Protein AF-A0A8S3H6H4-F1 (afdb_monomer)

InterPro domains:
  IPR024571 ERAP1-like C-terminal domain [PF11838] (173-307)
  IPR050344 Peptidase M1 family aminopeptidases [PTHR11533] (1-297)

Nearest PDB structures (foldseek):
  8sw1-assembly1_A  TM=8.902E-01  e=1.596E-17  Homo sapiens
  5lg6-assembly1_A  TM=7.897E-01  e=1.168E-09  Sus scrofa
  6u7f-assembly2_B  TM=7.427E-01  e=3.664E-10  Homo sapiens
  6atk-assembly3_C  TM=6.972E-01  e=3.468E-10  Homo sapiens
  8yzi-assembly1_D  TM=7.179E-01  e=9.367E-10  Canis lupus familiaris

Organism: NCBI:txid392030

Foldseek 3Di:
DVQPPHDDDPQRVQVVVCVVLVFVSVLQVCLVPVDPFFKEKEKEWDDDDPVQPQKTKIKIAIDGFDQPDDVPDDDDPDDDDDDDDDDDDQDDDVPVVSVQRNPDDPPADSPFHFWWKWKDKLLDLDTQDIHTDGDRMDMDMGGNVVVDDDDDDDDDDDDDDDDDDDDDQDLMAMQMCALVNTPYAYHYDPSNLVSVLVCLQVVVHDPSSLQRVLLRVLSCCSRVVDPPVVSLVSLQSRVLPGDLDLSNLVVVLVSLVVVLVVCVVPVVVNLVSLVSLCSSCVSVCVVLPQDDDPPDDDDDPSSVVSNVSSCVSNVVSPDDPD

Solvent-accessible surface area (backbone atoms only — not comparable to full-atom values): 19613 Å² total; per-residue (Å²): 121,95,55,67,100,55,84,80,52,75,67,56,51,38,51,55,49,22,68,75,66,75,31,60,46,51,62,41,49,49,34,54,72,75,46,98,55,45,45,31,38,35,40,37,81,77,47,68,44,84,91,48,79,51,36,35,32,36,40,38,34,56,42,81,52,48,83,66,41,53,90,88,53,79,89,69,96,66,92,72,87,77,82,82,78,83,84,85,86,86,86,90,58,69,77,77,57,49,69,52,37,70,76,64,63,88,86,61,70,78,88,34,52,58,42,74,45,32,33,30,37,78,88,41,102,49,83,67,50,73,48,67,45,57,59,55,62,51,76,45,80,45,67,71,63,64,90,61,75,86,82,89,80,89,84,85,90,78,91,77,92,75,84,89,75,92,85,78,86,69,97,60,35,76,46,67,46,56,63,55,74,43,88,58,41,67,44,63,35,71,72,54,46,51,39,45,32,51,33,47,66,70,60,75,54,54,71,51,43,54,33,42,52,54,54,30,41,48,50,32,20,61,16,51,78,43,52,62,65,59,37,56,48,47,44,62,73,30,47,38,76,54,70,89,46,49,73,41,52,54,51,54,50,52,51,50,52,54,51,49,68,71,33,60,85,41,62,73,62,31,52,56,49,43,52,49,56,52,62,45,43,45,57,51,46,74,73,50,54,96,55,80,61,90,86,53,85,76,78,52,70,55,54,54,49,47,40,52,52,51,51,51,52,51,51,64,65,60,66,68,99,122

Sequence (322 aa):
NRYSYRTATAIDFWACVEEITNLPIKKLVHSWCTKKSYPVVQVKMIGYDETTVGIYDLELKQMSFCRGHNQDKKPHDKKISCHCIRTSDLICDTKRNLDLCQSIDNNDNDENWIIPITILNSQSDCLLTKFLITKNQEIIHINTNSSLQTEEQSIDNEPVTKKRRSSSLTSTWFKLNICSGGPYRVLYSSDMLEQLTQAIIKQELNTFDRFNLENDMYALAMGGFTSLVDYLRLLLNAYVNELDDELVWKDIESNIIRIGTLLEYDKQLFDFYRQFVICFHQNLYQRLGLTSNANNELESVARGRLRCFLLVILGNTFKTDD

pLDDT: mean 77.22, std 22.59, range [22.55, 98.19]

Radius of gyration: 23.11 Å; Cα contacts (8 Å, |Δi|>4): 360; chains: 1; bounding box: 64×56×67 Å

Structure (mmCIF, N/CA/C/O backbone):
data_AF-A0A8S3H6H4-F1
#
_entry.id   AF-A0A8S3H6H4-F1
#
loop_
_atom_site.group_PDB
_atom_site.id
_atom_site.type_symbol
_atom_site.label_atom_id
_atom_site.label_alt_id
_atom_site.label_comp_id
_atom_site.label_asym_id
_atom_site.label_entity_id
_atom_site.label_seq_id
_atom_site.pdbx_PDB_ins_code
_atom_site.Cartn_x
_atom_site.Cartn_y
_atom_site.Cartn_z
_atom_site.occupancy
_atom_site.B_iso_or_equiv
_atom_site.auth_seq_id
_atom_site.auth_comp_id
_atom_site.auth_asym_id
_atom_site.auth_atom_id
_atom_site.pdbx_PDB_model_num
ATOM 1 N N . ASN A 1 1 ? 2.091 -18.438 32.554 1.00 67.38 1 ASN A N 1
ATOM 2 C CA . ASN A 1 1 ? 2.299 -19.799 33.107 1.00 67.38 1 ASN A CA 1
ATOM 3 C C . ASN A 1 1 ? 1.050 -20.684 33.221 1.00 67.38 1 ASN A C 1
ATOM 5 O O . ASN A 1 1 ? 1.208 -21.828 33.624 1.00 67.38 1 ASN A O 1
ATOM 9 N N . ARG A 1 2 ? -0.164 -20.250 32.824 1.00 84.19 2 ARG A N 1
ATOM 10 C CA . ARG A 1 2 ? -1.399 -21.054 32.985 1.00 84.19 2 ARG A CA 1
ATOM 11 C C . ARG A 1 2 ? -1.418 -22.376 32.183 1.00 84.19 2 ARG A C 1
ATOM 13 O O . ARG A 1 2 ? -2.001 -23.347 32.645 1.00 84.19 2 ARG A O 1
ATOM 20 N N . TYR A 1 3 ? -0.719 -22.434 31.047 1.00 88.25 3 TYR A N 1
ATOM 21 C CA . TYR A 1 3 ? -0.625 -23.622 30.178 1.00 88.25 3 TYR A CA 1
ATOM 22 C C . TYR A 1 3 ? 0.782 -24.246 30.135 1.00 88.25 3 TYR A C 1
ATOM 24 O O . TYR A 1 3 ? 1.127 -24.929 29.176 1.00 88.25 3 TYR A O 1
ATOM 32 N N . SER A 1 4 ? 1.623 -24.009 31.150 1.00 91.06 4 SER A N 1
ATOM 33 C CA . SER A 1 4 ? 2.972 -24.596 31.178 1.00 91.06 4 SER A CA 1
ATOM 34 C C . SER A 1 4 ? 2.902 -26.126 31.168 1.00 91.06 4 SER A C 1
ATOM 36 O O . SER A 1 4 ? 2.125 -26.707 31.927 1.00 91.06 4 SER A O 1
ATOM 38 N N . TYR A 1 5 ? 3.715 -26.767 30.323 1.00 91.81 5 TYR A N 1
ATOM 39 C CA . TYR A 1 5 ? 3.758 -28.227 30.144 1.00 91.81 5 TYR A CA 1
ATOM 40 C C . TYR A 1 5 ? 2.415 -28.862 29.718 1.00 91.81 5 TYR A C 1
ATOM 42 O O . TYR A 1 5 ? 2.177 -30.044 29.962 1.00 91.81 5 TYR A O 1
ATOM 50 N N . ARG A 1 6 ? 1.526 -28.082 29.087 1.00 93.00 6 ARG A N 1
ATOM 51 C CA . ARG A 1 6 ? 0.235 -28.516 28.525 1.00 93.00 6 ARG A CA 1
ATOM 52 C C . ARG A 1 6 ? 0.063 -27.973 27.104 1.00 93.00 6 ARG A C 1
ATOM 54 O O . ARG A 1 6 ? 0.848 -27.147 26.646 1.00 93.00 6 ARG A O 1
ATOM 61 N N . THR A 1 7 ? -0.976 -28.426 26.409 1.00 90.69 7 THR A N 1
ATOM 62 C CA . THR A 1 7 ? -1.389 -27.868 25.113 1.00 90.69 7 THR A CA 1
ATOM 63 C C . THR A 1 7 ? -2.340 -26.687 25.322 1.00 90.69 7 THR A C 1
ATOM 65 O O . THR A 1 7 ? -3.100 -26.669 26.289 1.00 90.69 7 THR A O 1
ATOM 68 N N . ALA A 1 8 ? -2.302 -25.715 24.411 1.00 90.44 8 ALA A N 1
ATOM 69 C CA . ALA A 1 8 ? -3.227 -24.588 24.352 1.00 90.44 8 ALA A CA 1
ATOM 70 C C . ALA A 1 8 ? -3.732 -24.410 22.915 1.00 90.44 8 ALA A C 1
ATOM 72 O O . ALA A 1 8 ? -3.014 -24.686 21.951 1.00 90.44 8 ALA A O 1
ATOM 73 N N . THR A 1 9 ? -4.967 -23.946 22.780 1.00 88.94 9 THR A N 1
ATOM 74 C CA . THR A 1 9 ? -5.598 -23.587 21.509 1.00 88.94 9 THR A CA 1
ATOM 75 C C . THR A 1 9 ? -5.509 -22.078 21.255 1.00 88.94 9 THR A C 1
ATOM 77 O O . THR A 1 9 ? -5.137 -21.297 22.132 1.00 88.94 9 THR A O 1
ATOM 80 N N . ALA A 1 10 ? -5.888 -21.633 20.052 1.00 85.44 10 ALA A N 1
ATOM 81 C CA . ALA A 1 10 ? -6.003 -20.202 19.759 1.00 85.44 10 ALA A CA 1
ATOM 82 C C . ALA A 1 10 ? -7.028 -19.504 20.676 1.00 85.44 10 ALA A C 1
ATOM 84 O O . ALA A 1 10 ? -6.807 -18.371 21.094 1.00 85.44 10 ALA A O 1
ATOM 85 N N . ILE A 1 11 ? -8.119 -20.191 21.032 1.00 87.31 11 ILE A N 1
ATOM 86 C CA . ILE A 1 11 ? -9.153 -19.669 21.939 1.00 87.31 11 ILE A CA 1
ATOM 87 C C . ILE A 1 11 ? -8.558 -19.423 23.330 1.00 87.31 11 ILE A C 1
ATOM 89 O O . ILE A 1 11 ? -8.784 -18.364 23.915 1.00 87.31 11 ILE A O 1
ATOM 93 N N . ASP A 1 12 ? -7.744 -20.361 23.823 1.00 90.19 12 ASP A N 1
ATOM 94 C CA . ASP A 1 12 ? -7.081 -20.257 25.127 1.00 90.19 12 ASP A CA 1
ATOM 95 C C . ASP A 1 12 ? -6.124 -19.064 25.195 1.00 90.19 12 ASP A C 1
ATOM 97 O O . ASP A 1 12 ? -6.067 -18.363 26.208 1.00 90.19 12 ASP A O 1
ATOM 101 N N . PHE A 1 13 ? -5.393 -18.811 24.105 1.00 89.06 13 PHE A N 1
ATOM 102 C CA . PHE A 1 13 ? -4.498 -17.664 23.998 1.00 89.06 13 PHE A CA 1
ATOM 103 C C . PHE A 1 13 ? -5.269 -16.342 24.104 1.00 89.06 13 PHE A C 1
ATOM 105 O O . PHE A 1 13 ? -4.965 -15.526 24.975 1.00 89.06 13 PHE A O 1
ATOM 112 N N . TRP A 1 14 ? -6.303 -16.148 23.279 1.00 89.00 14 TRP A N 1
ATOM 113 C CA . TRP A 1 14 ? -7.072 -14.898 23.273 1.00 89.00 14 TRP A CA 1
ATOM 114 C C . TRP A 1 14 ? -7.879 -14.689 24.552 1.00 89.00 14 TRP A C 1
ATOM 116 O O . TRP A 1 14 ? -8.040 -13.550 24.982 1.00 89.00 14 TRP A O 1
ATOM 126 N N . ALA A 1 15 ? -8.313 -15.769 25.209 1.00 88.81 15 ALA A N 1
ATOM 127 C CA . ALA A 1 15 ? -8.921 -15.694 26.532 1.00 88.81 15 ALA A CA 1
ATOM 128 C C . ALA A 1 15 ? -7.966 -15.143 27.593 1.00 88.81 15 ALA A C 1
ATOM 130 O O . ALA A 1 15 ? -8.366 -14.285 28.375 1.00 88.81 15 ALA A O 1
ATOM 131 N N . CYS A 1 16 ? -6.705 -15.581 27.591 1.00 90.75 16 CYS A N 1
ATOM 132 C CA . CYS A 1 16 ? -5.700 -15.029 28.495 1.00 90.75 16 CYS A CA 1
ATOM 133 C C . CYS A 1 16 ? -5.385 -13.560 28.199 1.00 90.75 16 CYS A C 1
ATOM 135 O O . CYS A 1 16 ? -5.181 -12.798 29.138 1.00 90.75 16 CYS A O 1
ATOM 137 N N . VAL A 1 17 ? -5.336 -13.161 26.923 1.00 88.44 17 VAL A N 1
ATOM 138 C CA . VAL A 1 17 ? -5.106 -11.753 26.564 1.00 88.44 17 VAL A CA 1
ATOM 139 C C . VAL A 1 17 ? -6.268 -10.892 27.056 1.00 88.44 17 VAL A C 1
ATOM 141 O O . VAL A 1 17 ? -6.030 -9.954 27.801 1.00 88.44 17 VAL A O 1
ATOM 144 N N . GLU A 1 18 ? -7.508 -11.242 26.716 1.00 89.25 18 GLU A N 1
ATOM 145 C CA . GLU A 1 18 ? -8.716 -10.515 27.137 1.00 89.25 18 GLU A CA 1
ATOM 146 C C . GLU A 1 18 ? -8.841 -10.371 28.661 1.00 89.25 18 GLU A C 1
ATOM 148 O O . GLU A 1 18 ? -9.198 -9.301 29.140 1.00 89.25 18 GLU A O 1
ATOM 153 N N . GLU A 1 19 ? -8.493 -11.403 29.434 1.00 89.69 19 GLU A N 1
ATOM 154 C CA . GLU A 1 19 ? -8.506 -11.335 30.904 1.00 89.69 19 GLU A CA 1
ATOM 155 C C . GLU A 1 19 ? -7.472 -10.351 31.465 1.00 89.69 19 GLU A C 1
ATOM 157 O O . GLU A 1 19 ? -7.739 -9.660 32.442 1.00 89.69 19 GLU A O 1
ATOM 162 N N . ILE A 1 20 ? -6.282 -10.281 30.862 1.00 89.62 20 ILE A N 1
ATOM 163 C CA . ILE A 1 20 ? -5.227 -9.362 31.313 1.00 89.62 20 ILE A CA 1
ATOM 164 C C . ILE A 1 20 ? -5.568 -7.924 30.923 1.00 89.62 20 ILE A C 1
ATOM 166 O O . ILE A 1 20 ? -5.264 -6.988 31.661 1.00 89.62 20 ILE A O 1
ATOM 170 N N . THR A 1 21 ? -6.151 -7.743 29.741 1.00 84.69 21 THR A N 1
ATOM 171 C CA . THR A 1 21 ? -6.383 -6.421 29.168 1.00 84.69 21 THR A CA 1
ATOM 172 C C . THR A 1 21 ? -7.736 -5.833 29.550 1.00 84.69 21 THR A C 1
ATOM 174 O O . THR A 1 21 ? -7.888 -4.619 29.467 1.00 84.69 21 THR A O 1
ATOM 177 N N . ASN A 1 22 ? -8.693 -6.661 29.989 1.00 85.31 22 ASN A N 1
ATOM 178 C CA . ASN A 1 22 ? -10.104 -6.312 30.189 1.00 85.31 22 ASN A CA 1
ATOM 179 C C . ASN A 1 22 ? -10.754 -5.690 28.943 1.00 85.31 22 ASN A C 1
ATOM 181 O O . ASN A 1 22 ? -11.607 -4.810 29.036 1.00 85.31 22 ASN A O 1
ATOM 185 N N . LEU A 1 23 ? -10.333 -6.144 27.764 1.00 83.56 23 LEU A N 1
ATOM 186 C CA . LEU A 1 23 ? -10.791 -5.636 26.475 1.00 83.56 23 LEU A CA 1
ATOM 187 C C . LEU A 1 23 ? -11.363 -6.776 25.638 1.00 83.56 23 LEU A C 1
ATOM 189 O O . LEU A 1 23 ? -10.826 -7.877 25.724 1.00 83.56 23 LEU A O 1
ATOM 193 N N . PRO A 1 24 ? -12.381 -6.538 24.792 1.00 84.69 24 PRO A N 1
ATOM 194 C CA . PRO A 1 24 ? -13.068 -7.570 24.000 1.00 84.69 24 PRO A CA 1
ATOM 195 C C . PRO A 1 24 ? -12.222 -8.084 22.8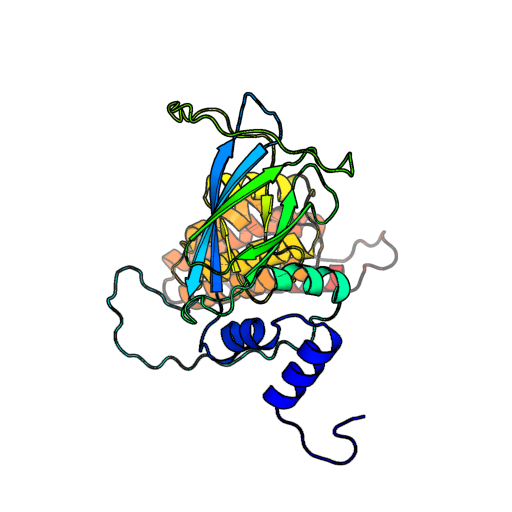14 1.00 84.69 24 PRO A C 1
ATOM 197 O O . PRO A 1 24 ? -12.620 -8.054 21.645 1.00 84.69 24 PRO A O 1
ATOM 200 N N . ILE A 1 25 ? -11.021 -8.582 23.114 1.00 86.81 25 ILE A N 1
ATOM 201 C CA . ILE A 1 25 ? -10.037 -9.083 22.154 1.00 86.81 25 ILE A CA 1
ATOM 202 C C . ILE A 1 25 ? -10.549 -10.339 21.450 1.00 86.81 25 ILE A C 1
ATOM 204 O O . ILE A 1 25 ? -10.281 -10.512 20.260 1.00 86.81 25 ILE A O 1
ATOM 208 N N . LYS A 1 26 ? -11.316 -11.204 22.128 1.00 85.94 26 LYS A N 1
ATOM 209 C CA . LYS A 1 26 ? -11.894 -12.393 21.486 1.00 85.94 26 LYS A CA 1
ATOM 210 C C . LYS A 1 26 ? -12.785 -12.005 20.318 1.00 85.94 26 LYS A C 1
ATOM 212 O O . LYS A 1 26 ? -12.662 -12.621 19.264 1.00 85.94 26 LYS A O 1
ATOM 217 N N . LYS A 1 27 ? -13.637 -10.986 20.480 1.00 85.62 27 LYS A N 1
ATOM 218 C CA . LYS A 1 27 ? -14.532 -10.524 19.410 1.00 85.62 27 LYS A CA 1
ATOM 219 C C . LYS A 1 27 ? -13.734 -9.952 18.241 1.00 85.62 27 LYS A C 1
ATOM 221 O O . LYS A 1 27 ? -13.961 -10.352 17.098 1.00 85.62 27 LYS A O 1
ATOM 226 N N . LEU A 1 28 ? -12.738 -9.107 18.531 1.00 87.50 28 LEU A N 1
ATOM 227 C CA . LEU A 1 28 ? -11.820 -8.590 17.515 1.00 87.50 28 LEU A CA 1
ATOM 228 C C . LEU A 1 28 ? -11.206 -9.739 16.719 1.00 87.50 28 LEU A C 1
ATOM 230 O O . LEU A 1 28 ? -11.382 -9.804 15.506 1.00 87.50 28 LEU A O 1
ATOM 234 N N . VAL A 1 29 ? -10.546 -10.689 17.378 1.00 86.81 29 VAL A N 1
ATOM 235 C CA . VAL A 1 29 ? -9.819 -11.744 16.666 1.00 86.81 29 VAL A CA 1
ATOM 236 C C . VAL A 1 29 ? -10.751 -12.741 15.985 1.00 86.81 29 VAL A C 1
ATOM 238 O O . VAL A 1 29 ? -10.448 -13.208 14.887 1.00 86.81 29 VAL A O 1
ATOM 241 N N . HIS A 1 30 ? -11.915 -13.024 16.567 1.00 86.38 30 HIS A N 1
ATOM 242 C CA . HIS A 1 30 ? -12.934 -13.844 15.922 1.00 86.38 30 HIS A CA 1
ATOM 243 C C . HIS A 1 30 ? -13.343 -13.261 14.563 1.00 86.38 30 HIS A C 1
ATOM 245 O O . HIS A 1 30 ? -13.419 -14.010 13.586 1.00 86.38 30 HIS A O 1
ATOM 251 N N . SER A 1 31 ? -13.491 -11.932 14.469 1.00 88.06 31 SER A N 1
ATOM 252 C CA . SER A 1 31 ? -13.826 -11.246 13.213 1.00 88.06 31 SER A CA 1
ATOM 253 C C . SER A 1 31 ? -12.764 -11.425 12.114 1.00 88.06 31 SER A C 1
ATOM 255 O O . SER A 1 31 ? -13.102 -11.411 10.932 1.00 88.06 31 SER A O 1
ATOM 257 N N . TRP A 1 32 ? -11.498 -11.656 12.486 1.00 88.50 32 TRP A N 1
ATOM 258 C CA . TRP A 1 32 ? -10.375 -11.850 11.559 1.00 88.50 32 TRP A CA 1
ATOM 259 C C . TRP A 1 32 ? -10.105 -13.317 11.224 1.00 88.50 32 TRP A C 1
ATOM 261 O O . TRP A 1 32 ? -9.825 -13.644 10.074 1.00 88.50 32 TRP A O 1
ATOM 271 N N . CYS A 1 33 ? -10.174 -14.213 12.210 1.00 86.31 33 CYS A N 1
ATOM 272 C CA . CYS A 1 33 ? -9.744 -15.603 12.044 1.00 86.31 33 CYS A CA 1
ATOM 273 C C . CYS A 1 33 ? -10.807 -16.522 11.436 1.00 86.31 33 CYS A C 1
ATOM 275 O O . CYS A 1 33 ? -10.463 -17.582 10.915 1.00 86.31 33 CYS A O 1
ATOM 277 N N . THR A 1 34 ? -12.088 -16.163 11.511 1.00 82.44 34 THR A N 1
ATOM 278 C CA . THR A 1 34 ? -13.172 -17.007 10.977 1.00 82.44 34 THR A CA 1
ATOM 279 C C . THR A 1 34 ? -13.476 -16.750 9.504 1.00 82.44 34 THR A C 1
ATOM 281 O O . THR A 1 34 ? -14.075 -17.594 8.833 1.00 82.44 34 THR A O 1
ATOM 284 N N . LYS A 1 35 ? -13.032 -15.610 8.968 1.00 83.38 35 LYS A N 1
ATOM 285 C CA . LYS A 1 35 ? -13.299 -15.197 7.589 1.00 83.38 35 LYS A CA 1
ATOM 286 C C . LYS A 1 35 ? -12.200 -15.698 6.657 1.00 83.38 35 LYS A C 1
ATOM 288 O O . LYS A 1 35 ? -11.016 -15.628 6.957 1.00 83.38 35 LYS A O 1
ATOM 293 N N . LYS A 1 36 ? -12.593 -16.195 5.480 1.00 80.25 36 LYS A N 1
ATOM 294 C CA . LYS A 1 36 ? -11.673 -16.770 4.472 1.00 80.25 36 LYS A CA 1
ATOM 295 C C . LYS A 1 36 ? -10.883 -15.727 3.662 1.00 80.25 36 LYS A C 1
ATOM 297 O O . LYS A 1 36 ? -10.125 -16.103 2.774 1.00 80.25 36 LYS A O 1
ATOM 302 N N . SER A 1 37 ? -11.097 -14.439 3.918 1.00 87.56 37 SER A N 1
ATOM 303 C CA . SER A 1 37 ? -10.503 -13.310 3.188 1.00 87.56 37 SER A CA 1
ATOM 304 C C . SER A 1 37 ? -10.023 -12.238 4.169 1.00 87.56 37 SER A C 1
ATOM 306 O O . SER A 1 37 ? -10.229 -12.370 5.375 1.00 87.56 37 SER A O 1
ATOM 308 N N . TYR A 1 38 ? -9.402 -11.182 3.649 1.00 90.38 38 TYR A N 1
ATOM 309 C CA . TYR A 1 38 ? -9.025 -9.988 4.406 1.00 90.38 38 TYR A CA 1
ATOM 310 C C . TYR A 1 38 ? -9.707 -8.747 3.805 1.00 90.38 38 TYR A C 1
ATOM 312 O O . TYR A 1 38 ? -10.140 -8.803 2.649 1.00 90.38 38 TYR A O 1
ATOM 320 N N . PRO A 1 39 ? -9.840 -7.641 4.554 1.00 94.31 39 PRO A N 1
ATOM 321 C CA . PRO A 1 39 ? -10.609 -6.499 4.096 1.00 94.31 39 PRO A CA 1
ATOM 322 C C . PRO A 1 39 ? -9.810 -5.552 3.190 1.00 94.31 39 PRO A C 1
ATOM 324 O O . PRO A 1 39 ? -8.605 -5.342 3.355 1.00 94.31 39 PRO A O 1
ATOM 327 N N . VAL A 1 40 ? -10.530 -4.934 2.257 1.00 95.56 40 VAL A N 1
ATOM 328 C CA . VAL A 1 40 ? -10.187 -3.649 1.645 1.00 95.56 40 VAL A CA 1
ATOM 329 C C . VAL A 1 40 ? -10.992 -2.573 2.356 1.00 95.56 40 VAL A C 1
ATOM 331 O O . VAL A 1 40 ? -12.207 -2.705 2.504 1.00 95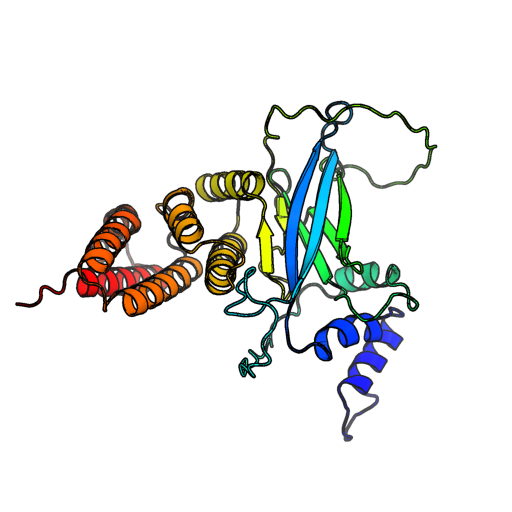.56 40 VAL A O 1
ATOM 334 N N . VAL A 1 41 ? -10.324 -1.499 2.754 1.00 97.31 41 VAL A N 1
ATOM 335 C CA . VAL A 1 41 ? -10.939 -0.284 3.278 1.00 97.31 41 VAL A CA 1
ATOM 336 C C . VAL A 1 41 ? -10.924 0.754 2.167 1.00 97.31 41 VAL A C 1
ATOM 338 O O . VAL A 1 41 ? -9.877 1.293 1.818 1.00 97.31 41 VAL A O 1
ATOM 341 N N . GLN A 1 42 ? -12.083 1.015 1.575 1.00 97.75 42 GLN A N 1
ATOM 342 C CA . GLN A 1 42 ? -12.260 2.155 0.688 1.00 97.75 42 GLN A CA 1
ATOM 343 C C . GLN A 1 42 ? -12.364 3.427 1.523 1.00 97.75 42 GLN A C 1
ATOM 345 O O . GLN A 1 42 ? -13.116 3.451 2.494 1.00 97.75 42 GLN A O 1
ATOM 350 N N . VAL A 1 43 ? -11.646 4.474 1.127 1.00 97.19 43 VAL A N 1
ATOM 351 C CA . VAL A 1 43 ? -11.678 5.781 1.787 1.00 97.19 43 VAL A CA 1
ATOM 352 C C . VAL A 1 43 ? -11.957 6.888 0.778 1.00 97.19 43 VAL A C 1
ATOM 354 O O . VAL A 1 43 ? -11.397 6.905 -0.323 1.00 97.19 43 VAL A O 1
ATOM 357 N N . LYS A 1 44 ? -12.848 7.805 1.154 1.00 95.19 44 LYS A N 1
ATOM 358 C CA . LYS A 1 44 ? -13.182 9.003 0.382 1.00 95.19 44 LYS A CA 1
ATOM 359 C C . LYS A 1 44 ? -13.269 10.203 1.307 1.00 95.19 44 LYS A C 1
ATOM 361 O O . LYS A 1 44 ? -13.898 10.125 2.356 1.00 95.19 44 LYS A O 1
ATOM 366 N N . MET A 1 45 ? -12.715 11.329 0.889 1.00 91.38 45 MET A N 1
ATOM 367 C CA . MET A 1 45 ? -12.949 12.603 1.560 1.00 91.38 45 MET A CA 1
ATOM 368 C C . MET A 1 45 ? -14.280 13.180 1.066 1.00 91.38 45 MET A C 1
ATOM 370 O O . MET A 1 45 ? -14.450 13.408 -0.130 1.00 91.38 45 MET A O 1
ATOM 374 N N . ILE A 1 46 ? -15.245 13.364 1.969 1.00 89.12 46 ILE A N 1
ATOM 375 C CA . ILE A 1 46 ? -16.622 13.773 1.624 1.00 89.12 46 ILE A CA 1
ATOM 376 C C . ILE A 1 46 ? -16.970 15.193 2.080 1.00 89.12 46 ILE A C 1
ATOM 378 O O . ILE A 1 46 ? -18.007 15.732 1.684 1.00 89.12 46 ILE A O 1
ATOM 382 N N . GLY A 1 47 ? -16.134 15.801 2.914 1.00 75.38 47 GLY A N 1
ATOM 383 C CA . GLY A 1 47 ? -16.366 17.130 3.454 1.00 75.38 47 GLY A CA 1
ATOM 384 C C . GLY A 1 47 ? -15.107 17.731 4.059 1.00 75.38 47 GLY A C 1
ATOM 385 O O . GLY A 1 47 ? -14.250 17.023 4.582 1.00 75.38 47 GLY A O 1
ATOM 386 N N . TYR A 1 48 ? -15.033 19.051 3.967 1.00 70.12 48 TYR A N 1
ATOM 387 C CA . TYR A 1 48 ? -14.113 19.905 4.700 1.00 70.12 48 TYR A CA 1
ATOM 388 C C . TYR A 1 48 ? -14.940 21.072 5.227 1.00 70.12 48 TYR A C 1
ATOM 390 O O . TYR A 1 48 ? -15.731 21.651 4.473 1.00 70.12 48 TYR A O 1
ATOM 398 N N . ASP A 1 49 ? -14.799 21.384 6.509 1.00 62.06 49 ASP A N 1
ATOM 399 C CA . ASP A 1 49 ? -15.454 22.551 7.078 1.00 62.06 49 ASP A CA 1
ATOM 400 C C . ASP A 1 49 ? -14.586 23.797 6.845 1.00 62.06 49 ASP A C 1
ATOM 402 O O . ASP A 1 49 ? -13.583 24.017 7.521 1.00 62.06 49 ASP A O 1
ATOM 406 N N . GLU A 1 50 ? -14.976 24.639 5.883 1.00 55.69 50 GLU A N 1
ATOM 407 C CA . GLU A 1 50 ? -14.309 25.925 5.636 1.00 55.69 50 GLU A CA 1
ATOM 408 C C . GLU A 1 50 ? -14.428 26.891 6.824 1.00 55.69 50 GLU A C 1
ATOM 410 O O . GLU A 1 50 ? -13.577 27.767 6.980 1.00 55.69 50 GLU A O 1
ATOM 415 N N . THR A 1 51 ? -15.461 26.744 7.664 1.00 55.78 51 THR A N 1
ATOM 416 C CA . THR A 1 51 ? -15.653 27.590 8.850 1.00 55.78 51 THR A CA 1
ATOM 417 C C . THR A 1 51 ? -14.804 27.154 10.040 1.00 55.78 51 THR A C 1
ATOM 419 O O . THR A 1 51 ? -14.435 27.999 10.855 1.00 55.78 51 THR A O 1
ATOM 422 N N . THR A 1 52 ? -14.401 25.881 10.081 1.00 58.53 52 THR A N 1
ATOM 423 C CA . THR A 1 52 ? -13.544 25.309 11.123 1.00 58.53 52 THR A CA 1
ATOM 424 C C . THR A 1 52 ? -12.326 24.654 10.470 1.00 58.53 52 THR A C 1
ATOM 426 O O . THR A 1 52 ? -12.266 23.438 10.291 1.00 58.53 52 THR A O 1
ATOM 429 N N . VAL A 1 53 ? -11.352 25.486 10.073 1.00 65.75 53 VAL A N 1
ATOM 430 C CA . VAL A 1 53 ? -10.107 25.046 9.416 1.00 65.75 53 VAL A CA 1
ATOM 431 C C . VAL A 1 53 ? -9.516 23.855 10.160 1.00 65.75 53 VAL A C 1
ATOM 433 O O . VAL A 1 53 ? -9.301 23.944 11.362 1.00 65.75 53 VAL A O 1
ATOM 436 N N . GLY A 1 54 ? -9.223 22.764 9.453 1.00 69.12 54 GLY A N 1
ATOM 437 C CA . GLY A 1 54 ? -8.579 21.578 10.026 1.00 69.12 54 GLY A CA 1
ATOM 438 C C . GLY A 1 54 ? -9.517 20.422 10.377 1.00 69.12 54 GLY A C 1
ATOM 439 O O . GLY A 1 54 ? -9.029 19.411 10.872 1.00 69.12 54 GLY A O 1
ATOM 440 N N . ILE A 1 55 ? -10.826 20.518 10.108 1.00 81.00 55 ILE A N 1
ATOM 441 C CA . ILE A 1 55 ? -11.760 19.390 10.266 1.00 81.00 55 ILE A CA 1
ATOM 442 C C . ILE A 1 55 ? -12.106 18.777 8.904 1.00 81.00 55 ILE A C 1
ATOM 444 O O . ILE A 1 55 ? -12.567 19.465 7.990 1.00 81.00 55 ILE A O 1
ATOM 448 N N . TYR A 1 56 ? -11.894 17.466 8.786 1.00 85.38 56 TYR A N 1
ATOM 449 C CA . TYR A 1 56 ? -12.097 16.689 7.565 1.00 85.38 56 TYR A CA 1
ATOM 450 C C . TYR A 1 56 ? -13.014 15.499 7.814 1.00 85.38 56 TYR A C 1
ATOM 452 O O . TYR A 1 56 ? -12.805 14.735 8.757 1.00 85.38 56 TYR A O 1
ATOM 460 N N . ASP A 1 57 ? -13.969 15.294 6.913 1.00 88.75 57 ASP A N 1
ATOM 461 C CA . ASP A 1 57 ? -14.860 14.141 6.942 1.00 88.75 57 ASP A CA 1
ATOM 462 C C . ASP A 1 57 ? -14.362 13.087 5.958 1.00 88.75 57 ASP A C 1
ATOM 464 O O . ASP A 1 57 ? -14.383 13.301 4.737 1.00 88.75 57 ASP A O 1
ATOM 468 N N . LEU A 1 58 ? -13.958 11.928 6.479 1.00 91.94 58 LEU A N 1
ATOM 469 C CA . LEU A 1 58 ? -13.641 10.766 5.655 1.00 91.94 58 LEU A CA 1
ATOM 470 C C . LEU A 1 58 ? -14.757 9.726 5.770 1.00 91.94 58 LEU A C 1
ATOM 472 O O . LEU A 1 58 ? -15.129 9.303 6.860 1.00 91.94 58 LEU A O 1
ATOM 476 N N . GLU A 1 59 ? -15.270 9.281 4.631 1.00 94.44 59 GLU A N 1
ATOM 477 C CA . GLU A 1 59 ? -16.128 8.106 4.525 1.00 94.44 59 GLU A CA 1
ATOM 478 C C . GLU A 1 59 ? -15.257 6.866 4.324 1.00 94.44 59 GLU A C 1
ATOM 480 O O . GLU A 1 59 ? -14.463 6.803 3.381 1.00 94.44 59 GLU A O 1
ATOM 485 N N . LEU A 1 60 ? -15.417 5.878 5.204 1.00 95.44 60 LEU A N 1
ATOM 486 C CA . LEU A 1 60 ? -14.729 4.597 5.144 1.00 95.44 60 LEU A CA 1
ATOM 487 C C . LEU A 1 60 ? -15.743 3.489 4.884 1.00 95.44 60 LEU A C 1
ATOM 489 O O . LEU A 1 60 ? -16.791 3.431 5.524 1.00 95.44 60 LEU A O 1
ATOM 493 N N . LYS A 1 61 ? -15.408 2.575 3.974 1.00 95.38 61 LYS A N 1
ATOM 494 C CA . LYS A 1 61 ? -16.216 1.392 3.672 1.00 95.38 61 LYS A CA 1
ATOM 495 C C . LYS A 1 61 ? -15.349 0.146 3.598 1.00 95.38 61 LYS A C 1
ATOM 497 O O . LYS A 1 61 ? -14.391 0.108 2.831 1.00 95.38 61 LYS A O 1
ATOM 502 N N . GLN A 1 62 ? -15.710 -0.892 4.344 1.00 93.81 62 GLN A N 1
ATOM 503 C CA . GLN A 1 62 ? -15.022 -2.179 4.292 1.00 93.81 62 GLN A CA 1
ATOM 504 C C . GLN A 1 62 ? -15.686 -3.153 3.311 1.00 93.81 62 GLN A C 1
ATOM 506 O O . GLN A 1 62 ? -16.911 -3.237 3.195 1.00 93.81 62 GLN A O 1
ATOM 511 N N . MET A 1 63 ? -14.859 -3.916 2.603 1.00 92.06 63 MET A N 1
ATOM 512 C CA . MET A 1 63 ? -15.282 -4.975 1.686 1.00 92.06 63 MET A CA 1
ATOM 513 C C . MET A 1 63 ? -14.279 -6.129 1.692 1.00 92.06 63 MET A C 1
ATOM 515 O O . MET A 1 63 ? -13.121 -5.956 2.056 1.00 92.06 63 MET A O 1
ATOM 519 N N . SER A 1 64 ? -14.713 -7.320 1.286 1.00 90.31 64 SER A N 1
ATOM 520 C CA . SER A 1 64 ? -13.837 -8.492 1.187 1.00 90.31 64 SER A CA 1
ATOM 521 C C . SER A 1 64 ? -12.887 -8.372 -0.009 1.00 90.31 64 SER A C 1
ATOM 523 O O . SER A 1 64 ? -13.333 -8.126 -1.130 1.00 90.31 64 SER A O 1
ATOM 525 N N . PHE A 1 65 ? -11.587 -8.584 0.205 1.00 89.31 65 PHE A N 1
ATOM 526 C CA . PHE A 1 65 ? -10.625 -8.720 -0.885 1.00 89.31 65 PHE A CA 1
ATOM 527 C C . PHE A 1 65 ? -10.640 -10.143 -1.456 1.00 89.31 65 PHE A C 1
ATOM 529 O O . PHE A 1 65 ? -10.311 -11.112 -0.766 1.00 89.31 65 PHE A O 1
ATOM 536 N N . CYS A 1 66 ? -10.901 -10.253 -2.758 1.00 79.50 66 CYS A N 1
ATOM 537 C CA . CYS A 1 66 ? -10.754 -11.480 -3.537 1.00 79.50 66 CYS A CA 1
ATOM 538 C C . CYS A 1 66 ? -9.952 -11.176 -4.809 1.00 79.50 66 CYS A C 1
ATOM 540 O O . CYS A 1 66 ? -10.265 -10.228 -5.527 1.00 79.50 66 CYS A O 1
ATOM 542 N N . ARG A 1 67 ? -8.936 -11.989 -5.133 1.00 67.25 67 ARG A N 1
ATOM 543 C CA . ARG A 1 67 ? -8.264 -11.884 -6.441 1.00 67.25 67 ARG A CA 1
ATOM 544 C C . ARG A 1 67 ? -9.240 -12.294 -7.549 1.00 67.25 67 ARG A C 1
ATOM 546 O O . ARG A 1 67 ? -9.830 -13.368 -7.460 1.00 67.25 67 ARG A O 1
ATOM 553 N N . GLY A 1 68 ? -9.378 -11.462 -8.584 1.00 56.12 68 GLY A N 1
ATOM 554 C CA . GLY A 1 68 ? -10.302 -11.699 -9.698 1.00 56.12 68 GLY A CA 1
ATOM 555 C C . GLY A 1 68 ? -11.764 -11.324 -9.426 1.00 56.12 68 GLY A C 1
ATOM 556 O O . GLY A 1 68 ? -12.661 -11.919 -10.028 1.00 56.12 68 GLY A O 1
ATOM 557 N N . HIS A 1 69 ? -12.026 -10.366 -8.532 1.00 53.50 69 HIS A N 1
ATOM 558 C CA . HIS A 1 69 ? -13.364 -9.827 -8.312 1.00 53.50 69 HIS A CA 1
ATOM 559 C C . HIS A 1 69 ? -13.812 -9.007 -9.538 1.00 53.50 69 HIS A C 1
ATOM 561 O O . HIS A 1 69 ? -13.544 -7.816 -9.655 1.00 53.50 69 HIS A O 1
ATOM 567 N N . ASN A 1 70 ? -14.526 -9.641 -10.471 1.00 47.94 70 ASN A N 1
ATOM 568 C CA . ASN A 1 70 ? -15.258 -8.920 -11.513 1.00 47.94 70 ASN A CA 1
ATOM 569 C C . ASN A 1 70 ? -16.539 -8.346 -10.903 1.00 47.94 70 ASN A C 1
ATOM 571 O O . ASN A 1 70 ? -17.434 -9.115 -10.554 1.00 47.94 70 ASN A O 1
ATOM 575 N N . GLN A 1 71 ? -16.650 -7.017 -10.822 1.00 47.91 71 GLN A N 1
ATOM 576 C CA . GLN A 1 71 ? -17.877 -6.340 -10.371 1.00 47.91 71 GLN A CA 1
ATOM 577 C C . GLN A 1 71 ? -19.108 -6.734 -11.221 1.00 47.91 71 GLN A C 1
ATOM 579 O O . GLN A 1 71 ? -20.227 -6.729 -10.715 1.00 47.91 71 GLN A O 1
ATOM 584 N N . ASP A 1 72 ? -18.890 -7.196 -12.460 1.00 40.81 72 ASP A N 1
ATOM 585 C CA . ASP A 1 72 ? -19.936 -7.581 -13.420 1.00 40.81 72 ASP A CA 1
ATOM 586 C C . ASP A 1 72 ? -20.344 -9.065 -13.406 1.00 40.81 72 ASP A C 1
ATOM 588 O O . ASP A 1 72 ? -21.179 -9.490 -14.209 1.00 40.81 72 ASP A O 1
ATOM 592 N N . LYS A 1 73 ? -19.785 -9.902 -12.522 1.00 37.97 73 LYS A N 1
ATOM 593 C CA . LYS A 1 73 ? -20.187 -11.316 -12.430 1.00 37.97 73 LYS A CA 1
ATOM 594 C C . LYS A 1 73 ? -20.808 -11.603 -11.072 1.00 37.97 73 LYS A C 1
ATOM 596 O O . LYS A 1 73 ? -20.121 -11.598 -10.055 1.00 37.97 73 LYS A O 1
ATOM 601 N N . LYS A 1 74 ? -22.110 -11.931 -11.076 1.00 29.77 74 LYS A N 1
ATOM 602 C CA . LYS A 1 74 ? -22.768 -12.611 -9.947 1.00 29.77 74 LYS A CA 1
ATOM 603 C C . LYS A 1 74 ? -21.869 -13.762 -9.472 1.00 29.77 74 LYS A C 1
ATOM 605 O O . LYS A 1 74 ? -21.271 -14.427 -10.325 1.00 29.77 74 LYS A O 1
ATOM 610 N N . PRO A 1 75 ? -21.766 -14.000 -8.154 1.00 33.84 75 PRO A N 1
ATOM 611 C CA . PRO A 1 75 ? -20.852 -14.989 -7.611 1.00 33.84 75 PRO A CA 1
ATOM 612 C C . PRO A 1 75 ? -21.212 -16.363 -8.175 1.00 33.84 75 PRO A C 1
ATOM 614 O O . PRO A 1 75 ? -22.218 -16.964 -7.811 1.00 33.84 75 PRO A O 1
ATOM 617 N N . HIS A 1 76 ? -20.400 -16.848 -9.107 1.00 31.88 76 HIS A N 1
ATOM 618 C CA . HIS A 1 76 ? -20.356 -18.262 -9.415 1.00 31.88 76 HIS A CA 1
ATOM 619 C C . HIS A 1 76 ? -19.427 -18.899 -8.395 1.00 31.88 76 HIS A C 1
ATOM 621 O O . HIS A 1 76 ? -18.272 -18.484 -8.279 1.00 31.88 76 HIS A O 1
ATOM 627 N N . ASP A 1 77 ? -19.935 -19.908 -7.689 1.00 34.44 77 ASP A N 1
ATOM 628 C CA . ASP A 1 77 ? -19.179 -20.808 -6.824 1.00 34.44 77 ASP A CA 1
ATOM 629 C C . ASP A 1 77 ? -18.020 -21.452 -7.598 1.00 34.44 77 ASP A C 1
ATOM 631 O O . ASP A 1 77 ? -18.102 -22.568 -8.110 1.00 34.44 77 ASP A O 1
ATOM 635 N N . LYS A 1 78 ? -16.900 -20.742 -7.706 1.00 32.41 78 LYS A N 1
ATOM 636 C CA . LYS A 1 78 ? -15.621 -21.312 -8.101 1.00 32.41 78 LYS A CA 1
ATOM 637 C C . LYS A 1 78 ? -14.690 -21.192 -6.912 1.00 32.41 78 LYS A C 1
ATOM 639 O O . LYS A 1 78 ? -14.210 -20.115 -6.576 1.00 32.41 78 LYS A O 1
ATOM 644 N N . LYS A 1 79 ? -14.453 -22.344 -6.278 1.00 30.03 79 LYS A N 1
ATOM 645 C CA . LYS A 1 79 ? -13.367 -22.577 -5.322 1.00 30.03 79 LYS A CA 1
ATOM 646 C C . LYS A 1 79 ? -12.053 -22.111 -5.952 1.00 30.03 79 LYS A C 1
ATOM 648 O O . LYS A 1 79 ? -11.457 -22.832 -6.745 1.00 30.03 79 LYS A O 1
ATOM 653 N N . ILE A 1 80 ? -11.599 -20.924 -5.576 1.00 27.59 80 ILE A N 1
ATOM 654 C CA . ILE A 1 80 ? -10.222 -20.488 -5.778 1.00 27.59 80 ILE A CA 1
ATOM 655 C C . ILE A 1 80 ? -9.534 -20.708 -4.435 1.00 27.59 80 ILE A C 1
ATOM 657 O O . ILE A 1 80 ? -9.912 -20.107 -3.431 1.00 27.59 80 ILE A O 1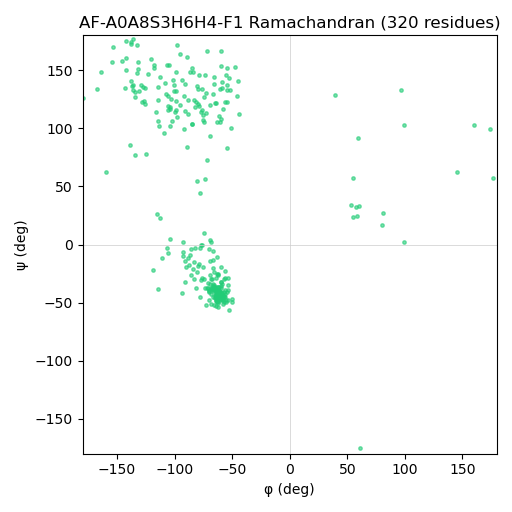
ATOM 661 N N . SER A 1 81 ? -8.575 -21.634 -4.382 1.00 23.17 81 SER A N 1
ATOM 662 C CA . SER A 1 81 ? -7.775 -21.835 -3.176 1.00 23.17 81 SER A CA 1
ATOM 663 C C . SER A 1 81 ? -6.774 -20.688 -3.047 1.00 23.17 81 SER A C 1
ATOM 665 O O . SER A 1 81 ? -5.777 -20.632 -3.769 1.00 23.17 81 SER A O 1
ATOM 667 N N . CYS A 1 82 ? -7.030 -19.774 -2.123 1.00 24.14 82 CYS A N 1
ATOM 668 C CA . CYS A 1 82 ? -6.059 -18.774 -1.710 1.00 24.14 82 CYS A CA 1
ATOM 669 C C . CYS A 1 82 ? -5.065 -19.441 -0.748 1.00 24.14 82 CYS A C 1
ATOM 671 O O . CYS A 1 82 ? -5.464 -19.959 0.293 1.00 24.14 82 CYS A O 1
ATOM 673 N N . HIS A 1 83 ? -3.777 -19.460 -1.098 1.00 23.31 83 HIS A N 1
ATOM 674 C CA . HIS A 1 83 ? -2.717 -19.836 -0.162 1.00 23.31 83 HIS A CA 1
ATOM 675 C C . HIS A 1 83 ? -2.587 -18.745 0.907 1.00 23.31 83 HIS A C 1
ATOM 677 O O . HIS A 1 83 ? -2.332 -17.585 0.584 1.00 23.31 83 HIS A O 1
ATOM 683 N N . CYS A 1 84 ? -2.782 -19.119 2.172 1.00 22.55 84 CYS A N 1
ATOM 684 C CA . CYS A 1 84 ? -2.595 -18.236 3.317 1.00 22.55 84 CYS A CA 1
ATOM 685 C C . CYS A 1 84 ? -1.121 -17.829 3.432 1.00 22.55 84 CYS A C 1
ATOM 687 O O . CYS A 1 84 ? -0.250 -18.686 3.591 1.00 22.55 84 CYS A O 1
ATOM 689 N N . ILE A 1 85 ? -0.844 -16.527 3.399 1.00 25.08 85 ILE A N 1
ATOM 690 C CA . ILE A 1 85 ? 0.447 -15.982 3.822 1.00 25.08 85 ILE A CA 1
ATOM 691 C C . ILE A 1 85 ? 0.405 -15.916 5.351 1.00 25.08 85 ILE A C 1
ATOM 693 O O . ILE A 1 85 ? -0.490 -15.300 5.926 1.00 25.08 85 ILE A O 1
ATOM 697 N N . ARG A 1 86 ? 1.337 -16.606 6.015 1.00 23.09 86 ARG A N 1
ATOM 698 C CA . ARG A 1 86 ? 1.516 -16.515 7.468 1.00 23.09 86 ARG A CA 1
ATOM 699 C C . ARG A 1 86 ? 2.155 -15.166 7.785 1.00 23.09 86 ARG A C 1
ATOM 701 O O . ARG A 1 86 ? 3.307 -14.949 7.431 1.00 23.09 86 ARG A O 1
ATOM 708 N N . THR A 1 87 ? 1.428 -14.289 8.463 1.00 27.45 87 THR A N 1
ATOM 709 C CA . THR A 1 87 ? 1.983 -13.069 9.058 1.00 27.45 87 THR A CA 1
ATOM 710 C C . THR A 1 87 ? 2.458 -13.384 10.474 1.00 27.45 87 THR A C 1
ATOM 712 O O . THR A 1 87 ? 1.726 -13.204 11.445 1.00 27.45 87 THR A O 1
ATOM 715 N N . SER A 1 88 ? 3.673 -13.912 10.599 1.00 27.95 88 SER A N 1
ATOM 716 C CA . SER A 1 88 ? 4.487 -13.648 11.785 1.00 27.95 88 SER A CA 1
ATOM 717 C C . SER A 1 88 ? 5.257 -12.374 11.475 1.00 27.95 88 SER A C 1
ATOM 719 O O . SER A 1 88 ? 6.016 -12.403 10.515 1.00 27.95 88 SER A O 1
ATOM 721 N N . ASP A 1 89 ? 4.938 -11.291 12.191 1.00 27.59 89 ASP A N 1
ATOM 722 C CA . ASP A 1 89 ? 5.739 -10.067 12.423 1.00 27.59 89 ASP A CA 1
ATOM 723 C C . ASP A 1 89 ? 4.832 -8.824 12.512 1.00 27.59 89 ASP A C 1
ATOM 725 O O . ASP A 1 89 ? 4.916 -7.899 11.714 1.00 27.59 89 ASP A O 1
ATOM 729 N N . LEU A 1 90 ? 3.935 -8.795 13.505 1.00 32.28 90 LEU A N 1
ATOM 730 C CA . LEU A 1 90 ? 3.230 -7.578 13.933 1.00 32.28 90 LEU A CA 1
ATOM 731 C C . LEU A 1 90 ? 3.251 -7.501 15.466 1.00 32.28 90 LEU A C 1
ATOM 733 O O . LEU A 1 90 ? 2.270 -7.823 16.134 1.00 32.28 90 LEU A O 1
ATOM 737 N N . ILE A 1 91 ? 4.385 -7.110 16.052 1.00 34.38 91 ILE A N 1
ATOM 738 C CA . ILE A 1 91 ? 4.440 -6.704 17.464 1.00 34.38 91 ILE A CA 1
ATOM 739 C C . ILE A 1 91 ? 5.339 -5.474 17.591 1.00 34.38 91 ILE A C 1
ATOM 741 O O . ILE A 1 91 ? 6.520 -5.578 17.905 1.00 34.38 91 ILE A O 1
ATOM 745 N N . CYS A 1 92 ? 4.754 -4.298 17.377 1.00 29.91 92 CYS A N 1
ATOM 746 C CA . CYS A 1 92 ? 5.303 -3.028 17.854 1.00 29.91 92 CYS A CA 1
ATOM 747 C C . CYS A 1 92 ? 4.216 -1.940 17.924 1.00 29.91 92 CYS A C 1
ATOM 749 O O . CYS A 1 92 ? 4.284 -0.965 17.200 1.00 29.91 92 CYS A O 1
ATOM 751 N N . ASP A 1 93 ? 3.185 -2.138 18.764 1.00 36.16 93 ASP A N 1
ATOM 752 C CA . ASP A 1 93 ? 2.505 -1.057 19.527 1.00 36.16 93 ASP A CA 1
ATOM 753 C C . ASP A 1 93 ? 1.300 -1.592 20.332 1.00 36.16 93 ASP A C 1
ATOM 755 O O . ASP A 1 93 ? 0.142 -1.201 20.164 1.00 36.16 93 ASP A O 1
ATOM 759 N N . THR A 1 94 ? 1.526 -2.567 21.212 1.00 39.41 94 THR A N 1
ATOM 760 C CA . THR A 1 94 ? 0.438 -3.263 21.923 1.00 39.41 94 THR A CA 1
ATOM 761 C C . THR A 1 94 ? -0.349 -2.352 22.869 1.00 39.41 94 THR A C 1
ATOM 763 O O . THR A 1 94 ? -1.569 -2.466 22.935 1.00 39.41 94 THR A O 1
ATOM 766 N N . LYS A 1 95 ? 0.292 -1.392 23.547 1.00 36.66 95 LYS A N 1
ATOM 767 C CA . LYS A 1 95 ? -0.373 -0.601 24.599 1.00 36.66 95 LYS A CA 1
ATOM 768 C C . LYS A 1 95 ? -1.438 0.369 24.059 1.00 36.66 95 LYS A C 1
ATOM 770 O O . LYS A 1 95 ? -2.526 0.422 24.606 1.00 36.66 95 LYS A O 1
ATOM 775 N N . ARG A 1 96 ? -1.180 1.039 22.927 1.00 38.31 96 ARG A N 1
ATOM 776 C CA . ARG A 1 96 ? -2.143 1.941 22.253 1.00 38.31 96 ARG A CA 1
ATOM 777 C C . ARG A 1 96 ? -3.200 1.215 21.413 1.00 38.31 96 ARG A C 1
ATOM 779 O O . ARG A 1 96 ? -4.163 1.828 20.975 1.00 38.31 96 ARG A O 1
ATOM 786 N N . ASN A 1 97 ? -2.988 -0.052 21.039 1.00 44.03 97 ASN A N 1
ATOM 787 C CA . ASN A 1 97 ? -4.002 -0.867 20.338 1.00 44.03 97 ASN A CA 1
ATOM 788 C C . ASN A 1 97 ? -5.092 -1.367 21.293 1.00 44.03 97 ASN A C 1
ATOM 790 O O . ASN A 1 97 ? -6.228 -1.560 20.871 1.00 44.03 97 ASN A O 1
ATOM 794 N N . LEU A 1 98 ? -4.742 -1.548 22.567 1.00 45.78 98 LEU A N 1
ATOM 795 C CA . LEU A 1 98 ? -5.647 -2.030 23.600 1.00 45.78 98 LEU A CA 1
ATOM 796 C C . LEU A 1 98 ? -6.784 -1.031 23.876 1.00 45.78 98 LEU A C 1
ATOM 798 O O . LEU A 1 98 ? -7.941 -1.419 23.758 1.00 45.78 98 LEU A O 1
ATOM 802 N N . ASP A 1 99 ? -6.492 0.245 24.144 1.00 51.56 99 ASP A N 1
ATOM 803 C CA . ASP A 1 99 ? -7.518 1.225 24.560 1.00 51.56 99 ASP A CA 1
ATOM 804 C C . ASP A 1 99 ? -8.675 1.378 23.555 1.00 51.56 99 ASP A C 1
ATOM 806 O O . ASP A 1 99 ? -9.819 1.596 23.944 1.00 51.56 99 ASP A O 1
ATOM 810 N N . LEU A 1 100 ? -8.416 1.165 22.261 1.00 53.41 100 LEU A N 1
ATOM 811 C CA . LEU A 1 100 ? -9.450 1.236 21.228 1.00 53.41 100 LEU A CA 1
ATOM 812 C C . LEU A 1 100 ? -10.469 0.100 21.291 1.00 53.41 100 LEU A C 1
ATOM 814 O O . LEU A 1 100 ? -11.601 0.277 20.862 1.00 53.41 100 LEU A O 1
ATOM 818 N N . CYS A 1 101 ? -10.102 -1.062 21.829 1.00 53.91 101 CYS A N 1
ATOM 819 C CA . CYS A 1 101 ? -11.016 -2.199 21.910 1.00 53.91 101 CYS A CA 1
ATOM 820 C C . CYS A 1 101 ? -12.197 -1.936 22.860 1.00 53.91 101 CYS A C 1
ATOM 822 O O . CYS A 1 101 ? -13.181 -2.665 22.801 1.00 53.91 101 CYS A O 1
ATOM 824 N N . GLN A 1 102 ? -12.142 -0.891 23.696 1.00 56.62 102 GLN A N 1
ATOM 825 C CA . GLN A 1 102 ? -13.250 -0.491 24.571 1.00 56.62 102 GLN A CA 1
ATOM 826 C C . GLN A 1 102 ? -14.510 -0.084 23.794 1.00 56.62 102 GLN A C 1
ATOM 828 O O . GLN A 1 102 ? -15.606 -0.202 24.332 1.00 56.62 102 GLN A O 1
ATOM 833 N N . SER A 1 103 ? -14.378 0.365 22.538 1.00 57.62 103 SER A N 1
ATOM 834 C CA . SER A 1 103 ? -15.518 0.780 21.708 1.00 57.62 103 SER A CA 1
ATOM 835 C C . SER A 1 103 ? -16.248 -0.375 21.014 1.00 57.62 103 SER A C 1
ATOM 837 O O . SER A 1 103 ? -17.248 -0.145 20.336 1.00 57.62 103 SER A O 1
ATOM 839 N N . ILE A 1 104 ? -15.769 -1.615 21.154 1.00 60.06 104 ILE A N 1
ATOM 840 C CA . ILE A 1 104 ? -16.386 -2.784 20.522 1.00 60.06 104 ILE A CA 1
ATOM 841 C C . ILE A 1 104 ? -17.661 -3.158 21.292 1.00 60.06 104 ILE A C 1
ATOM 843 O O . ILE A 1 104 ? -17.596 -3.665 22.412 1.00 60.06 104 ILE A O 1
ATOM 847 N N . ASP A 1 105 ? -18.824 -2.970 20.666 1.00 61.19 105 ASP A N 1
ATOM 848 C CA . ASP A 1 105 ? -20.098 -3.476 21.183 1.00 61.19 105 ASP A CA 1
ATOM 849 C C . ASP A 1 105 ? -20.183 -4.992 20.963 1.00 61.19 105 ASP A C 1
ATOM 851 O O . ASP A 1 105 ? -20.025 -5.481 19.843 1.00 61.19 105 ASP A O 1
ATOM 855 N N . ASN A 1 106 ? -20.466 -5.763 22.014 1.00 59.22 106 ASN A N 1
ATOM 856 C CA . ASN A 1 106 ? -20.641 -7.211 21.914 1.00 59.22 106 ASN A CA 1
ATOM 857 C C . ASN A 1 106 ? -21.888 -7.617 21.109 1.00 59.22 106 ASN A C 1
ATOM 859 O O . ASN A 1 106 ? -21.893 -8.720 20.567 1.00 59.22 106 ASN A O 1
ATOM 863 N N . ASN A 1 107 ? -22.872 -6.729 20.933 1.00 55.47 107 ASN A N 1
ATOM 864 C CA . ASN A 1 107 ? -24.119 -7.003 20.207 1.00 55.47 107 ASN A CA 1
ATOM 865 C C . ASN A 1 107 ? -24.044 -6.779 18.684 1.00 55.47 107 ASN A C 1
ATOM 867 O O . ASN A 1 107 ? -24.984 -7.132 17.976 1.00 55.47 107 ASN A O 1
ATOM 871 N N . ASP A 1 108 ? -22.952 -6.202 18.170 1.00 60.38 108 ASP A N 1
ATOM 872 C CA . ASP A 1 108 ? -22.774 -5.949 16.730 1.00 60.38 108 ASP A CA 1
ATOM 873 C C . ASP A 1 108 ? -22.674 -7.263 15.924 1.00 60.38 108 ASP A C 1
ATOM 875 O O . ASP A 1 108 ? -21.975 -8.187 16.349 1.00 60.38 108 ASP A O 1
ATOM 879 N N . ASN A 1 109 ? -23.328 -7.329 14.756 1.00 60.69 109 ASN A N 1
ATOM 880 C CA . ASN A 1 109 ? -23.335 -8.502 13.868 1.00 60.69 109 ASN A CA 1
ATOM 881 C C . ASN A 1 109 ? -21.913 -8.905 13.419 1.00 60.69 109 ASN A C 1
ATOM 883 O O . ASN A 1 109 ? -21.155 -8.073 12.920 1.00 60.69 109 ASN A O 1
ATOM 887 N N . ASP A 1 110 ? -21.591 -10.204 13.467 1.00 67.25 110 ASP A N 1
ATOM 888 C CA . ASP A 1 110 ? -20.261 -10.761 13.132 1.00 67.25 110 ASP A CA 1
ATOM 889 C C . ASP A 1 110 ? -19.870 -10.677 11.633 1.00 67.25 110 ASP A C 1
ATOM 891 O O . ASP A 1 110 ? -18.795 -11.127 11.213 1.00 67.25 110 ASP A O 1
ATOM 895 N N . GLU A 1 111 ? -20.711 -10.080 10.785 1.00 78.56 111 GLU A N 1
ATOM 896 C CA . GLU A 1 111 ? -20.479 -9.984 9.339 1.00 78.56 111 GLU A CA 1
ATOM 897 C C . GLU A 1 111 ? -19.301 -9.071 8.967 1.00 78.56 111 GLU A C 1
ATOM 899 O O . GLU A 1 111 ? -18.591 -9.348 7.997 1.00 78.56 111 GLU A O 1
ATOM 904 N N . ASN A 1 112 ? -19.001 -8.045 9.767 1.00 88.00 112 ASN A N 1
ATOM 905 C CA . ASN A 1 112 ? -17.948 -7.058 9.486 1.00 88.00 112 ASN A CA 1
ATOM 906 C C . ASN A 1 112 ? -16.643 -7.357 10.239 1.00 88.00 112 ASN A C 1
ATOM 908 O O . ASN A 1 112 ? -16.642 -8.002 11.288 1.00 88.00 112 ASN A O 1
ATOM 912 N N . TRP A 1 113 ? -15.498 -7.006 9.654 1.00 91.75 113 TRP A N 1
ATOM 913 C CA . TRP A 1 113 ? -14.223 -7.035 10.372 1.00 91.75 113 TRP A CA 1
ATOM 914 C C . TRP A 1 113 ? -14.175 -5.870 11.359 1.00 91.75 113 TRP A C 1
ATOM 916 O O . TRP A 1 113 ? -14.667 -4.782 11.060 1.00 91.75 113 TRP A O 1
ATOM 926 N N . ILE A 1 114 ? -13.525 -6.092 12.501 1.00 90.94 114 ILE A N 1
ATOM 927 C CA . ILE A 1 114 ? -13.157 -5.028 13.437 1.00 90.94 114 ILE A CA 1
ATOM 928 C C . ILE A 1 114 ? -11.748 -4.567 13.067 1.00 90.94 114 ILE A C 1
ATOM 930 O O . ILE A 1 114 ? -10.769 -5.246 13.389 1.00 90.94 114 ILE A O 1
ATOM 934 N N . ILE A 1 115 ? -11.640 -3.457 12.335 1.00 90.81 115 ILE A N 1
ATOM 935 C CA . ILE A 1 115 ? -10.384 -3.052 11.687 1.00 90.81 115 ILE A CA 1
ATOM 936 C C . ILE A 1 115 ? -9.743 -1.873 12.428 1.00 90.81 115 ILE A C 1
ATOM 938 O O . ILE A 1 115 ? -10.346 -0.801 12.469 1.00 90.81 115 ILE A O 1
ATOM 942 N N . PRO A 1 116 ? -8.518 -2.027 12.970 1.00 91.38 116 PRO A N 1
ATOM 943 C CA . PRO A 1 116 ? -7.749 -0.914 13.511 1.00 91.38 116 PRO A CA 1
ATOM 944 C C . PRO A 1 116 ? -7.159 -0.067 12.383 1.00 91.38 116 PRO A C 1
ATOM 946 O O . PRO A 1 116 ? -6.208 -0.463 11.706 1.00 91.38 116 PRO A O 1
ATOM 949 N N . ILE A 1 117 ? -7.732 1.117 12.194 1.00 88.94 117 ILE A N 1
ATOM 950 C CA . ILE A 1 117 ? -7.292 2.096 11.206 1.00 88.94 117 ILE A CA 1
ATOM 951 C C . ILE A 1 117 ? -6.285 3.040 11.848 1.00 88.94 117 ILE A C 1
ATOM 953 O O . ILE A 1 117 ? -6.567 3.628 12.887 1.00 88.94 117 ILE A O 1
ATOM 957 N N . THR A 1 118 ? -5.127 3.201 11.214 1.00 91.00 118 THR A N 1
ATOM 958 C CA . THR A 1 118 ? -4.129 4.236 11.521 1.00 91.00 118 THR A CA 1
ATOM 959 C C . THR A 1 118 ? -4.133 5.272 10.406 1.00 91.00 118 THR A C 1
ATOM 961 O O . THR A 1 118 ? -4.226 4.891 9.240 1.00 91.00 118 THR A O 1
ATOM 964 N N . ILE A 1 119 ? -4.032 6.560 10.747 1.00 90.00 119 ILE A N 1
ATOM 965 C CA . ILE A 1 119 ? -4.013 7.666 9.774 1.00 90.00 119 ILE A CA 1
ATOM 966 C C . ILE A 1 119 ? -2.828 8.593 10.035 1.00 90.00 119 ILE A C 1
ATOM 968 O O . ILE A 1 119 ? -2.552 8.931 11.183 1.00 90.00 119 ILE A O 1
ATOM 972 N N . LEU A 1 120 ? -2.160 9.002 8.959 1.00 89.94 120 LEU A N 1
ATOM 973 C CA . LEU A 1 120 ? -1.130 10.039 8.871 1.00 89.94 120 LEU A CA 1
ATOM 974 C C . LEU A 1 120 ? -1.628 11.155 7.940 1.00 89.94 120 LEU A C 1
ATOM 976 O O . LEU A 1 120 ? -2.396 10.870 7.018 1.00 89.94 120 LEU A O 1
ATOM 980 N N . ASN A 1 121 ? -1.182 12.396 8.140 1.00 88.88 121 ASN A N 1
ATOM 981 C CA . ASN A 1 121 ? -1.461 13.495 7.214 1.00 88.88 121 ASN A CA 1
ATOM 982 C C . ASN A 1 121 ? -0.242 14.390 6.962 1.00 88.88 121 ASN A C 1
ATOM 984 O O . ASN A 1 121 ? 0.773 14.275 7.638 1.00 88.88 121 ASN A O 1
ATOM 988 N N . SER A 1 122 ? -0.391 15.348 6.043 1.00 84.44 122 SER A N 1
ATOM 989 C CA . SER A 1 122 ? 0.669 16.288 5.642 1.00 84.44 122 SER A CA 1
ATOM 990 C C . SER A 1 122 ? 1.175 17.236 6.735 1.00 84.44 122 SER A C 1
ATOM 992 O O . SER A 1 122 ? 2.121 17.978 6.501 1.00 84.44 122 SER A O 1
ATOM 994 N N . GLN A 1 123 ? 0.495 17.307 7.881 1.00 75.12 123 GLN A N 1
ATOM 995 C CA . GLN A 1 123 ? 0.827 18.219 8.982 1.00 75.12 123 GLN A CA 1
ATOM 996 C C . GLN A 1 123 ? 1.479 17.495 10.165 1.00 75.12 123 GLN A C 1
ATOM 998 O O . GLN A 1 123 ? 1.909 18.151 11.110 1.00 75.12 123 GLN A O 1
ATOM 1003 N N . SER A 1 124 ? 1.530 16.162 10.129 1.00 67.31 124 SER A N 1
ATOM 1004 C CA . SER A 1 124 ? 2.044 15.337 11.216 1.00 67.31 124 SER A CA 1
ATOM 1005 C C . SER A 1 124 ? 3.119 14.408 10.675 1.00 67.31 124 SER A C 1
ATOM 1007 O O . SER A 1 124 ? 2.841 13.592 9.806 1.00 67.31 124 SER A O 1
ATOM 1009 N N . ASP A 1 125 ? 4.321 14.461 11.246 1.00 61.12 125 ASP A N 1
ATOM 1010 C CA . ASP A 1 125 ? 5.401 13.514 10.919 1.00 61.12 125 ASP A CA 1
ATOM 1011 C C . ASP A 1 125 ? 5.189 12.130 11.575 1.00 61.12 125 ASP A C 1
ATOM 1013 O O . ASP A 1 125 ? 6.007 11.218 11.440 1.00 61.12 125 ASP A O 1
ATOM 1017 N N . CYS A 1 126 ? 4.104 11.957 12.337 1.00 65.50 126 CYS A N 1
ATOM 1018 C CA . CYS A 1 126 ? 3.769 10.743 13.076 1.00 65.50 126 CYS A CA 1
ATOM 1019 C C . CYS A 1 126 ? 2.256 10.454 13.058 1.00 65.50 126 CYS A C 1
ATOM 1021 O O . CYS A 1 126 ? 1.470 11.238 12.531 1.00 65.50 126 CYS A O 1
ATOM 1023 N N . LEU A 1 127 ? 1.854 9.305 13.625 1.00 73.94 127 LEU A N 1
ATOM 1024 C CA . LEU A 1 127 ? 0.458 8.854 13.726 1.00 73.94 127 LEU A CA 1
ATOM 1025 C C . LEU A 1 127 ? -0.472 9.995 14.170 1.00 73.94 127 LEU A C 1
ATOM 1027 O O . LEU A 1 127 ? -0.430 10.405 15.328 1.00 73.94 127 LEU A O 1
ATOM 1031 N N . LEU A 1 128 ? -1.347 10.437 13.264 1.00 68.31 128 LEU A N 1
ATOM 1032 C CA . LEU A 1 128 ? -2.344 11.468 13.539 1.00 68.31 128 LEU A CA 1
ATOM 1033 C C . LEU A 1 128 ? -3.449 10.909 14.435 1.00 68.31 128 LEU A C 1
ATOM 1035 O O . LEU A 1 128 ? -3.782 11.485 15.465 1.00 68.31 128 LEU A O 1
ATOM 1039 N N . THR A 1 129 ? -4.033 9.775 14.045 1.00 75.94 129 THR A N 1
ATOM 1040 C CA . THR A 1 129 ? -5.108 9.147 14.819 1.00 75.94 129 THR A CA 1
ATOM 1041 C C . THR A 1 129 ? -5.203 7.647 14.574 1.00 75.94 129 THR A C 1
ATOM 1043 O O . THR A 1 129 ? -4.756 7.131 13.543 1.00 75.94 129 THR A O 1
ATOM 1046 N N . LYS A 1 130 ? -5.800 6.945 15.542 1.00 81.81 130 LYS A N 1
ATOM 1047 C CA . LYS A 1 130 ? -6.120 5.524 15.457 1.00 81.81 130 LYS A CA 1
ATOM 1048 C C . LYS A 1 130 ? -7.511 5.259 16.010 1.00 81.81 130 LYS A C 1
ATOM 1050 O O . LYS A 1 130 ? -7.847 5.768 17.071 1.00 81.81 130 LYS A O 1
ATOM 1055 N N . PHE A 1 131 ? -8.290 4.438 15.320 1.00 83.25 131 PHE A N 1
ATOM 1056 C CA . PHE A 1 131 ? -9.640 4.052 15.737 1.00 83.25 131 PHE A CA 1
ATOM 1057 C C . PHE A 1 131 ? -10.004 2.680 15.163 1.00 83.25 131 PHE A C 1
ATOM 1059 O O . PHE A 1 131 ? -9.273 2.123 14.341 1.00 83.25 131 PHE A O 1
ATOM 1066 N N . LEU A 1 132 ? -11.118 2.115 15.625 1.00 85.94 132 LEU A N 1
ATOM 1067 C CA . LEU A 1 132 ? -11.693 0.896 15.064 1.00 85.94 132 LEU A CA 1
ATOM 1068 C C . LEU A 1 132 ? -12.860 1.262 14.155 1.00 85.94 132 LEU A C 1
ATOM 1070 O O . LEU A 1 132 ? -13.688 2.077 14.546 1.00 85.94 132 LEU A O 1
ATOM 1074 N N . ILE A 1 133 ? -12.949 0.610 13.000 1.00 87.88 133 ILE A N 1
ATOM 1075 C CA . ILE A 1 133 ? -14.212 0.500 12.261 1.00 87.88 133 ILE A CA 1
ATOM 1076 C C . ILE A 1 133 ? -14.811 -0.878 12.526 1.00 87.88 133 ILE A C 1
ATOM 1078 O O . ILE A 1 133 ? -14.106 -1.889 12.450 1.00 87.88 133 ILE A O 1
ATOM 1082 N N . THR A 1 134 ? -16.096 -0.920 12.860 1.00 87.25 134 THR A N 1
ATOM 1083 C CA . THR A 1 134 ? -16.844 -2.156 13.152 1.00 87.25 134 THR A CA 1
ATOM 1084 C C . THR A 1 134 ? -18.005 -2.360 12.188 1.00 87.25 134 THR A C 1
ATOM 1086 O O . THR A 1 134 ? -18.438 -3.491 11.973 1.00 87.25 134 THR A O 1
ATOM 1089 N N . LYS A 1 135 ? -18.488 -1.292 11.549 1.00 87.88 135 LYS A N 1
ATOM 1090 C CA . LYS A 1 135 ? -19.597 -1.325 10.595 1.00 87.88 135 LYS A CA 1
ATOM 1091 C C . LYS A 1 135 ? -19.087 -1.425 9.166 1.00 87.88 135 LYS A C 1
ATOM 1093 O O . LYS A 1 135 ? -17.920 -1.170 8.865 1.00 87.88 135 LYS A O 1
ATOM 1098 N N . ASN A 1 136 ? -19.989 -1.786 8.253 1.00 89.06 136 ASN A N 1
ATOM 1099 C CA . ASN A 1 136 ? -19.655 -1.859 6.832 1.00 89.06 136 ASN A CA 1
ATOM 1100 C C . ASN A 1 136 ? -19.216 -0.495 6.277 1.00 89.06 136 ASN A C 1
ATOM 1102 O O . ASN A 1 136 ? -18.316 -0.442 5.442 1.00 89.06 136 ASN A O 1
ATOM 1106 N N . GLN A 1 137 ? -19.843 0.583 6.752 1.00 92.00 137 GLN A N 1
ATOM 1107 C CA . GLN A 1 137 ? -19.573 1.955 6.346 1.00 92.00 137 GLN A CA 1
ATOM 1108 C C . GLN A 1 137 ? -19.685 2.890 7.552 1.00 92.00 137 GLN A C 1
ATOM 1110 O O . GLN A 1 137 ? -20.643 2.791 8.322 1.00 92.00 137 GLN A O 1
ATOM 1115 N N . GLU A 1 138 ? -18.719 3.792 7.696 1.00 90.69 138 GLU A N 1
ATOM 1116 C CA . GLU A 1 138 ? -18.639 4.780 8.774 1.00 90.69 138 GLU A CA 1
ATOM 1117 C C . GLU A 1 138 ? -18.099 6.108 8.235 1.00 90.69 138 GLU A C 1
ATOM 1119 O O . GLU A 1 138 ? -17.320 6.132 7.282 1.00 90.69 138 GLU A O 1
ATOM 1124 N N . ILE A 1 139 ? -18.518 7.215 8.846 1.00 89.12 139 ILE A N 1
ATOM 1125 C CA . ILE A 1 139 ? -17.943 8.538 8.598 1.00 89.12 139 ILE A CA 1
ATOM 1126 C C . ILE A 1 139 ? -17.134 8.903 9.832 1.00 89.12 139 ILE A C 1
ATOM 1128 O O . ILE A 1 139 ? -17.640 8.811 10.950 1.00 89.12 139 ILE A O 1
ATOM 1132 N N . ILE A 1 140 ? -15.889 9.310 9.619 1.00 87.31 140 ILE A N 1
ATOM 1133 C CA . ILE A 1 140 ? -15.007 9.790 10.676 1.00 87.31 140 ILE A CA 1
ATOM 1134 C C . ILE A 1 140 ? -14.723 11.271 10.481 1.00 87.31 140 ILE A C 1
ATOM 1136 O O . ILE A 1 140 ? -14.557 11.743 9.355 1.00 87.31 140 ILE A O 1
ATOM 1140 N N . HIS A 1 141 ? -14.616 11.971 11.601 1.00 86.25 141 HIS A N 1
ATOM 1141 C CA . HIS A 1 141 ? -14.252 13.377 11.657 1.00 86.25 141 HIS A CA 1
ATOM 1142 C C . HIS A 1 141 ? -12.810 13.475 12.150 1.00 86.25 141 HIS A C 1
ATOM 1144 O O . HIS A 1 141 ? -12.498 13.069 13.270 1.00 86.25 141 HIS A O 1
ATOM 1150 N N . ILE A 1 142 ? -11.918 13.971 11.300 1.00 83.00 142 ILE A N 1
ATOM 1151 C CA . ILE A 1 142 ? -10.502 14.137 11.613 1.00 83.00 142 ILE A CA 1
ATOM 1152 C C . ILE A 1 142 ? -10.239 15.607 11.882 1.00 83.00 142 ILE A C 1
ATOM 1154 O O . ILE A 1 142 ? -10.392 16.432 10.987 1.00 83.00 142 ILE A O 1
ATOM 1158 N N . ASN A 1 143 ? -9.797 15.913 13.098 1.00 81.19 143 ASN A N 1
ATOM 1159 C CA . ASN A 1 143 ? -9.271 17.223 13.447 1.00 81.19 143 ASN A CA 1
ATOM 1160 C C . ASN A 1 143 ? -7.743 17.196 13.322 1.00 81.19 143 ASN A C 1
ATOM 1162 O O . ASN A 1 143 ? -7.077 16.409 13.988 1.00 81.19 143 ASN A O 1
ATOM 1166 N N . THR A 1 144 ? -7.182 18.035 12.458 1.00 76.44 144 THR A N 1
ATOM 1167 C CA . THR A 1 144 ? -5.736 18.123 12.233 1.00 76.44 144 THR A CA 1
ATOM 1168 C C . THR A 1 144 ? -5.052 19.176 13.106 1.00 76.44 144 THR A C 1
ATOM 1170 O O . THR A 1 144 ? -3.827 19.231 13.145 1.00 76.44 144 THR A O 1
ATOM 1173 N N . ASN A 1 145 ? -5.815 19.976 13.858 1.00 66.81 145 ASN A N 1
ATOM 1174 C CA . ASN A 1 145 ? -5.280 20.977 14.787 1.00 66.81 145 ASN A CA 1
ATOM 1175 C C . ASN A 1 145 ? -5.005 20.412 16.190 1.00 66.81 145 ASN A C 1
ATOM 1177 O O . ASN A 1 145 ? -4.360 21.072 17.002 1.00 66.81 145 ASN A O 1
ATOM 1181 N N . SER A 1 146 ? -5.480 19.200 16.496 1.00 53.62 146 SER A N 1
ATOM 1182 C CA . SER A 1 146 ? -5.407 18.603 17.838 1.00 53.62 146 SER A CA 1
ATOM 1183 C C . SER A 1 146 ? -4.014 18.109 18.249 1.00 53.62 146 SER A C 1
ATOM 1185 O O . SER A 1 146 ? -3.865 17.493 19.300 1.00 53.62 146 SER A O 1
ATOM 1187 N N . SER A 1 147 ? -2.966 18.423 17.482 1.00 42.56 147 SER A N 1
ATOM 1188 C CA . SER A 1 147 ? -1.572 18.315 17.941 1.00 42.56 147 SER A CA 1
ATOM 1189 C C . SER A 1 147 ? -1.241 19.316 19.063 1.00 42.56 147 SER A C 1
ATOM 1191 O O . SER A 1 147 ? -0.157 19.260 19.640 1.00 42.56 147 SER A O 1
ATOM 1193 N N . LEU A 1 148 ? -2.168 20.222 19.402 1.00 37.06 148 LEU A N 1
ATOM 1194 C CA . LEU A 1 148 ? -2.109 21.092 20.570 1.00 37.06 148 LEU A CA 1
ATOM 1195 C C . LEU A 1 148 ? -3.426 20.983 21.360 1.00 37.06 148 LEU A C 1
ATOM 1197 O O . LEU A 1 148 ? -4.482 21.321 20.841 1.00 37.06 148 LEU A O 1
ATOM 1201 N N . GLN A 1 149 ? -3.301 20.608 22.637 1.00 28.44 149 GLN A N 1
ATOM 1202 C CA . GLN A 1 149 ? -4.293 20.653 23.729 1.00 28.44 149 GLN A CA 1
ATOM 1203 C C . GLN A 1 149 ? -5.039 19.349 24.073 1.00 28.44 149 GLN A C 1
ATOM 1205 O O . GLN A 1 149 ? -5.993 18.912 23.438 1.00 28.44 149 GLN A O 1
ATOM 1210 N N . THR A 1 150 ? -4.563 18.773 25.178 1.00 26.92 150 THR A N 1
ATOM 1211 C CA . THR A 1 150 ? -5.327 18.108 26.234 1.00 26.92 150 THR A CA 1
ATOM 1212 C C . THR A 1 150 ? -6.532 18.929 26.714 1.00 26.92 150 THR A C 1
ATOM 1214 O O . THR A 1 150 ? -6.455 20.151 26.774 1.00 26.92 150 THR A O 1
ATOM 1217 N N . GLU A 1 151 ? -7.526 18.183 27.202 1.00 26.98 151 GLU A N 1
ATOM 1218 C CA . GLU A 1 151 ? -8.665 18.552 28.060 1.00 26.98 151 GLU A CA 1
ATOM 1219 C C . GLU A 1 151 ? -10.017 18.864 27.398 1.00 26.98 151 GLU A C 1
ATOM 1221 O O . GLU A 1 151 ? -10.150 19.543 26.386 1.00 26.98 151 GLU A O 1
ATOM 1226 N N . GLU A 1 152 ? -11.020 18.242 28.019 1.00 32.28 152 GLU A N 1
ATOM 1227 C CA . GLU A 1 152 ? -12.442 18.185 27.716 1.00 32.28 152 GLU A CA 1
ATOM 1228 C C . GLU A 1 152 ? -13.084 19.572 27.605 1.00 32.28 152 GLU A C 1
ATOM 1230 O O . GLU A 1 152 ? -12.788 20.447 28.415 1.00 32.28 152 GLU A O 1
ATOM 1235 N N . GLN A 1 153 ? -14.079 19.718 26.721 1.00 24.67 153 GLN A N 1
ATOM 1236 C CA . GLN A 1 153 ? -15.373 20.292 27.106 1.00 24.67 153 GLN A CA 1
ATOM 1237 C C . GLN A 1 153 ? -16.456 20.089 26.035 1.00 24.67 153 GLN A C 1
ATOM 1239 O O . GLN A 1 153 ? -16.260 20.298 24.841 1.00 24.67 153 GLN A O 1
ATOM 1244 N N . SER A 1 154 ? -17.615 19.660 26.529 1.00 30.52 154 SER A N 1
ATOM 1245 C CA . SER A 1 154 ? -18.938 19.625 25.900 1.00 30.52 154 SER A CA 1
ATOM 1246 C C . SER A 1 154 ? -19.386 20.986 25.357 1.00 30.52 154 SER A C 1
ATOM 1248 O O . SER A 1 154 ? -19.049 21.981 25.989 1.00 30.52 154 SER A O 1
ATOM 1250 N N . ILE A 1 155 ? -20.233 21.014 24.312 1.00 27.36 155 ILE A N 1
ATOM 1251 C CA . ILE A 1 155 ? -21.520 21.758 24.245 1.00 27.36 155 ILE A CA 1
ATOM 1252 C C . ILE A 1 155 ? -22.221 21.545 22.877 1.00 27.36 155 ILE A C 1
ATOM 1254 O O . ILE A 1 155 ? -21.632 21.741 21.820 1.00 27.36 155 ILE A O 1
ATOM 1258 N N . ASP A 1 156 ? -23.484 21.115 22.990 1.00 25.09 156 ASP A N 1
ATOM 1259 C CA . ASP A 1 156 ? -24.719 21.271 22.196 1.00 25.09 156 ASP A CA 1
ATOM 1260 C C . ASP A 1 156 ? -24.782 21.255 20.653 1.00 25.09 156 ASP A C 1
ATOM 1262 O O . ASP A 1 156 ? -24.169 22.029 19.924 1.00 25.09 156 ASP A O 1
ATOM 1266 N N . ASN A 1 157 ? -25.701 20.398 20.184 1.00 32.59 157 ASN A N 1
ATOM 1267 C CA . ASN A 1 157 ? -26.178 20.246 18.812 1.00 32.59 157 ASN A CA 1
ATOM 1268 C C . ASN A 1 157 ? -27.224 21.314 18.435 1.00 32.59 157 ASN A C 1
ATOM 1270 O O . ASN A 1 157 ? -28.249 21.419 19.105 1.00 32.59 157 ASN A O 1
ATOM 1274 N N . GLU A 1 158 ? -27.086 21.929 17.257 1.00 25.25 158 GLU A N 1
ATOM 1275 C CA . GLU A 1 158 ? -28.231 22.351 16.433 1.00 25.25 158 GLU A CA 1
ATOM 1276 C C . GLU A 1 158 ? -27.977 22.041 14.943 1.00 25.25 158 GLU A C 1
ATOM 1278 O O . GLU A 1 158 ? -26.851 22.198 14.463 1.00 25.25 158 GLU A O 1
ATOM 1283 N N . PRO A 1 159 ? -28.989 21.588 14.172 1.00 31.05 159 PRO A N 1
ATOM 1284 C CA . PRO A 1 159 ? -28.779 21.122 12.811 1.00 31.05 159 PRO A CA 1
ATOM 1285 C C . PRO A 1 159 ? -28.947 22.274 11.814 1.00 31.05 159 PRO A C 1
ATOM 1287 O O . PRO A 1 159 ? -30.049 22.780 11.609 1.00 31.05 159 PRO A O 1
ATOM 1290 N N . VAL A 1 160 ? -27.875 22.649 11.112 1.00 30.53 160 VAL A N 1
ATOM 1291 C CA . VAL A 1 160 ? -27.966 23.587 9.983 1.00 30.53 160 VAL A CA 1
ATOM 1292 C C . VAL A 1 160 ? -27.623 22.870 8.682 1.00 30.53 160 VAL A C 1
ATOM 1294 O O . VAL A 1 160 ? -26.471 22.643 8.327 1.00 30.53 160 VAL A O 1
ATOM 1297 N N . THR A 1 161 ? -28.671 22.538 7.933 1.00 40.00 161 THR A N 1
ATOM 1298 C CA . THR A 1 161 ? -28.613 22.035 6.559 1.00 40.00 161 THR A CA 1
ATOM 1299 C C . THR A 1 161 ? -27.970 23.065 5.626 1.00 40.00 161 THR A C 1
ATOM 1301 O O . THR A 1 161 ? -28.607 24.075 5.315 1.00 40.00 161 THR A O 1
ATOM 1304 N N . LYS A 1 162 ? -26.754 22.822 5.114 1.00 33.91 162 LYS A N 1
ATOM 1305 C CA . LYS A 1 162 ? -26.169 23.643 4.036 1.00 33.91 162 LYS A CA 1
ATOM 1306 C C . LYS A 1 162 ? -25.494 22.803 2.950 1.00 33.91 162 LYS A C 1
ATOM 1308 O O . LYS A 1 162 ? -24.771 21.848 3.199 1.00 33.91 162 LYS A O 1
ATOM 1313 N N . LYS A 1 163 ? -25.828 23.173 1.710 1.00 32.41 163 LYS A N 1
ATOM 1314 C CA . LYS A 1 163 ? -25.463 22.531 0.442 1.00 32.41 163 LYS A CA 1
ATOM 1315 C C . LYS A 1 163 ? -23.944 22.403 0.282 1.00 32.41 163 LYS A C 1
ATOM 1317 O O . LYS A 1 163 ? -23.255 23.415 0.208 1.00 32.41 163 LYS A O 1
ATOM 1322 N N . ARG A 1 164 ? -23.471 21.166 0.098 1.00 36.41 164 ARG A N 1
ATOM 1323 C CA . ARG A 1 164 ? -22.120 20.832 -0.375 1.00 36.41 164 ARG A CA 1
ATOM 1324 C C . ARG A 1 164 ? -21.924 21.377 -1.794 1.00 36.41 164 ARG A C 1
ATOM 1326 O O . ARG A 1 164 ? -22.489 20.840 -2.745 1.00 36.41 164 ARG A O 1
ATOM 1333 N N . ARG A 1 165 ? -21.163 22.464 -1.942 1.00 34.84 165 ARG A N 1
ATOM 1334 C CA . ARG A 1 165 ? -20.617 22.902 -3.235 1.00 34.84 165 ARG A CA 1
ATOM 1335 C C . ARG A 1 165 ? -19.176 22.416 -3.318 1.00 34.84 165 ARG A C 1
ATOM 1337 O O . ARG A 1 165 ? -18.375 22.714 -2.445 1.00 34.84 165 ARG A O 1
ATOM 1344 N N . SER A 1 166 ? -18.874 21.661 -4.367 1.00 44.28 166 SER A N 1
ATOM 1345 C CA . SER A 1 166 ? -17.521 21.256 -4.729 1.00 44.28 166 SER A CA 1
ATOM 1346 C C . SER A 1 166 ? -16.793 22.430 -5.381 1.00 44.28 166 SER A C 1
ATOM 1348 O O . SER A 1 166 ? -17.211 22.845 -6.461 1.00 44.28 166 SER A O 1
ATOM 1350 N N . SER A 1 167 ? -15.723 22.941 -4.771 1.00 39.09 167 SER A N 1
ATOM 1351 C CA . SER A 1 167 ? -14.558 23.480 -5.499 1.00 39.09 167 SER A CA 1
ATOM 1352 C C . SER A 1 167 ? -13.549 24.126 -4.546 1.00 39.09 167 SER A C 1
ATOM 1354 O O . SER A 1 167 ? -13.726 25.282 -4.173 1.00 39.09 167 SER A O 1
ATOM 1356 N N . SER A 1 168 ? -12.492 23.383 -4.212 1.00 38.09 168 SER A N 1
ATOM 1357 C CA . SER A 1 168 ? -11.096 23.821 -4.019 1.00 38.09 168 SER A CA 1
ATOM 1358 C C . SER A 1 168 ? -10.406 22.746 -3.179 1.00 38.09 168 SER A C 1
ATOM 1360 O O . SER A 1 168 ? -10.675 22.623 -1.987 1.00 38.09 168 SER A O 1
ATOM 1362 N N . LEU A 1 169 ? -9.595 21.905 -3.826 1.00 48.59 169 LEU A N 1
ATOM 1363 C CA . LEU A 1 169 ? -8.908 20.781 -3.190 1.00 48.59 169 LEU A CA 1
ATOM 1364 C C . LEU A 1 169 ? -8.101 21.267 -1.981 1.00 48.59 169 LEU A C 1
ATOM 1366 O O . LEU A 1 169 ? -7.231 22.129 -2.089 1.00 48.59 169 LEU A O 1
ATOM 1370 N N . THR A 1 170 ? -8.403 20.693 -0.826 1.00 54.53 170 THR A N 1
ATOM 1371 C CA . THR A 1 170 ? -7.655 20.868 0.415 1.00 54.53 170 THR A CA 1
ATOM 1372 C C . THR A 1 170 ? -6.179 20.529 0.176 1.00 54.53 170 THR A C 1
ATOM 1374 O O . THR A 1 170 ? -5.877 19.484 -0.395 1.00 54.53 170 THR A O 1
ATOM 1377 N N . SER A 1 171 ? -5.246 21.370 0.634 1.00 67.88 171 SER A N 1
ATOM 1378 C CA . SER A 1 171 ? -3.792 21.175 0.444 1.00 67.88 171 SER A CA 1
ATOM 1379 C C . SER A 1 171 ? -3.197 19.999 1.245 1.00 67.88 171 SER A C 1
ATOM 1381 O O . SER A 1 171 ? -1.979 19.826 1.261 1.00 67.88 171 SER A O 1
ATOM 1383 N N . THR A 1 172 ? -4.018 19.226 1.955 1.00 85.81 172 THR A N 1
ATOM 1384 C CA . THR A 1 172 ? -3.569 18.112 2.797 1.00 85.81 172 THR A CA 1
ATOM 1385 C C . THR A 1 172 ? -3.867 16.767 2.145 1.00 85.81 172 THR A C 1
ATOM 1387 O O . THR A 1 172 ? -4.793 16.658 1.347 1.00 85.81 172 THR A O 1
ATOM 1390 N N . TRP A 1 173 ? -3.089 15.752 2.511 1.00 92.38 173 TRP A N 1
ATOM 1391 C CA . TRP A 1 173 ? -3.290 14.350 2.150 1.00 92.38 173 TRP A CA 1
ATOM 1392 C C . TRP A 1 173 ? -3.524 13.522 3.415 1.00 92.38 173 TRP A C 1
ATOM 1394 O O . TRP A 1 173 ? -3.040 13.884 4.486 1.00 92.38 173 TRP A O 1
ATOM 1404 N N . PHE A 1 174 ? -4.212 12.384 3.285 1.00 93.06 174 PHE A N 1
ATOM 1405 C CA . PHE A 1 174 ? -4.392 11.410 4.366 1.00 93.06 174 PHE A CA 1
ATOM 1406 C C . PHE A 1 174 ? -3.938 10.021 3.919 1.00 93.06 174 PHE A C 1
ATOM 1408 O O . PHE A 1 174 ? -4.482 9.465 2.965 1.00 93.06 174 PHE A O 1
ATOM 1415 N N . LYS A 1 175 ? -2.967 9.445 4.631 1.00 94.88 175 LYS A N 1
ATOM 1416 C CA . LYS A 1 175 ? -2.473 8.077 4.429 1.00 94.88 175 LYS A CA 1
ATOM 1417 C C . LYS A 1 175 ? -3.030 7.178 5.527 1.00 94.88 175 LYS A C 1
ATOM 1419 O O . LYS A 1 175 ? -2.731 7.373 6.701 1.00 94.88 175 LYS A O 1
ATOM 1424 N N . LEU A 1 176 ? -3.830 6.188 5.144 1.00 95.25 176 LEU A N 1
ATOM 1425 C CA . LEU A 1 176 ? -4.319 5.130 6.031 1.00 95.25 176 LEU A CA 1
ATOM 1426 C C . LEU A 1 176 ? -3.343 3.944 6.046 1.00 95.25 176 LEU A C 1
ATOM 1428 O O . LEU A 1 176 ? -2.548 3.773 5.119 1.00 95.25 176 LEU A O 1
ATOM 1432 N N . ASN A 1 177 ? -3.442 3.093 7.070 1.00 93.62 177 ASN A N 1
ATOM 1433 C CA . ASN A 1 177 ? -2.595 1.910 7.265 1.00 93.62 177 ASN A CA 1
ATOM 1434 C C . ASN A 1 177 ? -1.098 2.256 7.258 1.00 93.62 177 ASN A C 1
ATOM 1436 O O . ASN A 1 177 ? -0.329 1.771 6.422 1.00 93.62 177 ASN A O 1
ATOM 1440 N N . ILE A 1 178 ? -0.705 3.160 8.157 1.00 90.50 178 ILE A N 1
ATOM 1441 C CA . ILE A 1 178 ? 0.681 3.628 8.286 1.00 90.50 178 ILE A CA 1
ATOM 1442 C C . ILE A 1 178 ? 1.627 2.431 8.411 1.00 90.50 178 ILE A C 1
ATOM 1444 O O . ILE A 1 178 ? 1.363 1.509 9.189 1.00 90.50 178 ILE A O 1
ATOM 1448 N N . CYS A 1 179 ? 2.716 2.452 7.643 1.00 85.62 179 CYS A N 1
ATOM 1449 C CA . CYS A 1 179 ? 3.754 1.420 7.614 1.00 85.62 179 CYS A CA 1
ATOM 1450 C C . CYS A 1 179 ? 3.231 -0.002 7.343 1.00 85.62 179 CYS A C 1
ATOM 1452 O O . CYS A 1 179 ? 3.881 -0.974 7.723 1.00 85.62 179 CYS A O 1
ATOM 1454 N N . SER A 1 180 ? 2.059 -0.149 6.711 1.00 85.38 180 SER A N 1
ATOM 1455 C CA . SER A 1 180 ? 1.406 -1.453 6.530 1.00 85.38 180 SER A CA 1
ATOM 1456 C C . SER A 1 180 ? 1.140 -2.188 7.857 1.00 85.38 180 SER A C 1
ATOM 1458 O O . SER A 1 180 ? 1.190 -3.419 7.916 1.00 85.38 180 SER A O 1
ATOM 1460 N N . GLY A 1 181 ? 0.870 -1.437 8.929 1.00 83.69 181 GLY A N 1
ATOM 1461 C CA . GLY A 1 181 ? 0.732 -1.952 10.292 1.00 83.69 181 GLY A CA 1
ATOM 1462 C C . GLY A 1 181 ? -0.514 -2.801 10.562 1.00 83.69 181 GLY A C 1
ATOM 1463 O O . GLY A 1 181 ? -0.651 -3.315 11.667 1.00 83.69 181 GLY A O 1
ATOM 1464 N N . GLY A 1 182 ? -1.430 -2.957 9.605 1.00 87.19 182 GLY A N 1
ATOM 1465 C CA . GLY A 1 182 ? -2.579 -3.8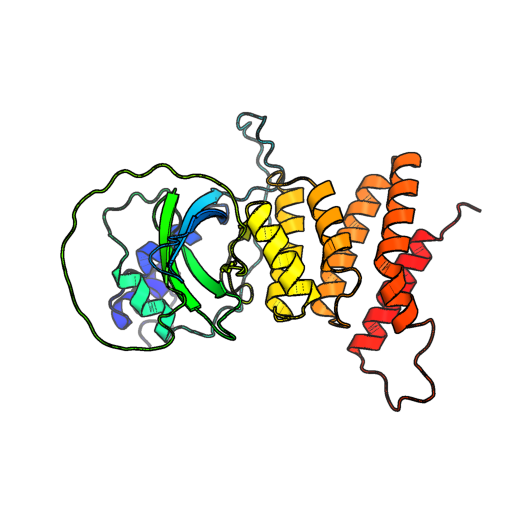55 9.701 1.00 87.19 182 GLY A CA 1
ATOM 1466 C C . GLY A 1 182 ? -2.754 -4.734 8.455 1.00 87.19 182 GLY A C 1
ATOM 1467 O O . GLY A 1 182 ? -2.400 -4.314 7.351 1.00 87.19 182 GLY A O 1
ATOM 1468 N N . PRO A 1 183 ? -3.330 -5.947 8.598 1.00 90.88 183 PRO A N 1
ATOM 1469 C CA . PRO A 1 183 ? -3.495 -6.911 7.508 1.00 90.88 183 PRO A CA 1
ATOM 1470 C C . PRO A 1 183 ? -4.712 -6.585 6.618 1.00 90.88 183 PRO A C 1
ATOM 1472 O O . PRO A 1 183 ? -5.606 -7.410 6.429 1.00 90.88 183 PRO A O 1
ATOM 1475 N N . TYR A 1 184 ? -4.765 -5.365 6.089 1.00 94.19 184 TYR A N 1
ATOM 1476 C CA . TYR A 1 184 ? -5.812 -4.873 5.193 1.00 94.19 184 TYR A CA 1
ATOM 1477 C C . TYR A 1 184 ? -5.223 -3.963 4.117 1.00 94.19 184 TYR A C 1
ATOM 1479 O O . TYR A 1 184 ? -4.121 -3.441 4.270 1.00 94.19 184 TYR A O 1
ATOM 1487 N N . ARG A 1 185 ? -5.971 -3.770 3.029 1.00 96.31 185 ARG A N 1
ATOM 1488 C CA . ARG A 1 185 ? -5.586 -2.864 1.935 1.00 96.31 185 ARG A CA 1
ATOM 1489 C C . ARG A 1 185 ? -6.421 -1.605 1.951 1.00 96.31 185 ARG A C 1
ATOM 1491 O O . ARG A 1 185 ? -7.564 -1.650 2.406 1.00 96.31 185 ARG A O 1
ATOM 1498 N N . VAL A 1 186 ? -5.895 -0.517 1.406 1.00 97.88 186 VAL A N 1
ATOM 1499 C CA . VAL A 1 186 ? -6.623 0.749 1.310 1.00 97.88 186 VAL A CA 1
ATOM 1500 C C . VAL A 1 186 ? -6.892 1.120 -0.145 1.00 97.88 186 VAL A C 1
ATOM 1502 O O . VAL A 1 186 ? -5.976 1.236 -0.951 1.00 97.88 186 VAL A O 1
ATOM 1505 N N . LEU A 1 187 ? -8.165 1.343 -0.473 1.00 97.81 187 LEU A N 1
ATOM 1506 C CA . LEU A 1 187 ? -8.608 1.850 -1.771 1.00 97.81 187 LEU A CA 1
ATOM 1507 C C . LEU A 1 187 ? -8.980 3.333 -1.645 1.00 97.81 187 LEU A C 1
ATOM 1509 O O . LEU A 1 187 ? -10.062 3.674 -1.168 1.00 97.81 187 LEU A O 1
ATOM 1513 N N . TYR A 1 188 ? -8.093 4.216 -2.090 1.00 97.88 188 TYR A N 1
ATOM 1514 C CA . TYR A 1 188 ? -8.320 5.662 -2.074 1.00 97.88 188 TYR A CA 1
ATOM 1515 C C . TYR A 1 188 ? -9.226 6.107 -3.229 1.00 97.88 188 TYR A C 1
ATOM 1517 O O . TYR A 1 188 ? -9.148 5.572 -4.335 1.00 97.88 188 TYR A O 1
ATOM 1525 N N . SER A 1 189 ? -10.061 7.125 -3.001 1.00 96.00 189 SER A N 1
ATOM 1526 C CA . SER A 1 189 ? -10.652 7.904 -4.100 1.00 96.00 189 SER A CA 1
ATOM 1527 C C . SER A 1 189 ? -9.571 8.560 -4.960 1.00 96.00 189 SER A C 1
ATOM 1529 O O . SER A 1 189 ? -8.511 8.905 -4.437 1.00 96.00 189 SER A O 1
ATOM 1531 N N . SER A 1 190 ? -9.875 8.814 -6.236 1.00 93.69 190 SER A N 1
ATOM 1532 C CA . SER A 1 190 ? -8.956 9.445 -7.194 1.00 93.69 190 SER A CA 1
ATOM 1533 C C . SER A 1 190 ? -8.315 10.731 -6.662 1.00 93.69 190 SER A C 1
ATOM 1535 O O . SER A 1 190 ? -7.095 10.841 -6.703 1.00 93.69 190 SER A O 1
ATOM 1537 N N . ASP A 1 191 ? -9.100 11.633 -6.066 1.00 92.94 191 ASP A N 1
ATOM 1538 C CA . ASP A 1 191 ? -8.598 12.909 -5.533 1.00 92.94 191 ASP A CA 1
ATOM 1539 C C . ASP A 1 191 ? -7.590 12.707 -4.387 1.00 92.94 191 ASP A C 1
ATOM 1541 O O . ASP A 1 191 ? -6.534 13.333 -4.343 1.00 92.94 191 ASP A O 1
ATOM 1545 N N . MET A 1 192 ? -7.876 11.778 -3.469 1.00 95.25 192 MET A N 1
ATOM 1546 C CA . MET A 1 192 ? -6.957 11.448 -2.371 1.00 95.25 192 MET A CA 1
ATOM 1547 C C . MET A 1 192 ? -5.684 10.758 -2.878 1.00 95.25 192 MET A C 1
ATOM 1549 O O . MET A 1 192 ? -4.596 11.013 -2.363 1.00 95.25 192 MET A O 1
ATOM 1553 N N . LEU A 1 193 ? -5.799 9.893 -3.892 1.00 96.19 193 LEU A N 1
ATOM 1554 C CA . LEU A 1 193 ? -4.643 9.238 -4.507 1.00 96.19 193 LEU A CA 1
ATOM 1555 C C . LEU A 1 193 ? -3.739 10.252 -5.224 1.00 96.19 193 LEU A C 1
ATOM 1557 O O . LEU A 1 193 ? -2.515 10.122 -5.181 1.00 96.19 193 LEU A O 1
ATOM 1561 N N . GLU A 1 194 ? -4.319 11.278 -5.846 1.00 95.31 194 GLU A N 1
ATOM 1562 C CA . GLU A 1 194 ? -3.566 12.380 -6.446 1.00 95.31 194 GLU A CA 1
ATOM 1563 C C . GLU A 1 194 ? -2.801 13.178 -5.382 1.00 95.31 194 GLU A C 1
ATOM 1565 O O . GLU A 1 194 ? -1.611 13.444 -5.545 1.00 95.31 194 GLU A O 1
ATOM 1570 N N . GLN A 1 195 ? -3.430 13.481 -4.244 1.00 94.81 195 GLN A N 1
ATOM 1571 C CA . GLN A 1 195 ? -2.750 14.144 -3.128 1.00 94.81 195 GLN A CA 1
ATOM 1572 C C . GLN A 1 195 ? -1.584 13.302 -2.577 1.00 94.81 195 GLN A C 1
ATOM 1574 O O . GLN A 1 195 ? -0.499 13.832 -2.336 1.00 94.81 195 GLN A O 1
ATOM 1579 N N . LEU A 1 196 ? -1.767 11.985 -2.436 1.00 96.31 196 LEU A N 1
ATOM 1580 C CA . LEU A 1 196 ? -0.698 11.065 -2.024 1.00 96.31 196 LEU A CA 1
ATOM 1581 C C . LEU A 1 196 ? 0.409 10.941 -3.079 1.00 96.31 196 LEU A C 1
ATOM 1583 O O . LEU A 1 196 ? 1.580 10.834 -2.726 1.00 96.31 196 LEU A O 1
ATOM 1587 N N . THR A 1 197 ? 0.067 11.021 -4.366 1.00 96.44 197 THR A N 1
ATOM 1588 C CA . THR A 1 197 ? 1.050 11.095 -5.458 1.00 96.44 197 THR A CA 1
ATOM 1589 C C . THR A 1 197 ? 1.941 12.326 -5.295 1.00 96.44 197 THR A C 1
ATOM 1591 O O . THR A 1 197 ? 3.162 12.214 -5.371 1.00 96.44 197 THR A O 1
ATOM 1594 N N . GLN A 1 198 ? 1.358 13.488 -4.980 1.00 95.75 198 GLN A N 1
ATOM 1595 C CA . GLN A 1 198 ? 2.139 14.694 -4.688 1.00 95.75 198 GLN A CA 1
ATOM 1596 C C . GLN A 1 198 ? 3.013 14.533 -3.438 1.00 95.75 198 GLN A C 1
ATOM 1598 O O . GLN A 1 198 ? 4.159 14.979 -3.442 1.00 95.75 198 GLN A O 1
ATOM 1603 N N . ALA A 1 199 ? 2.513 13.862 -2.398 1.00 94.94 199 ALA A N 1
ATOM 1604 C CA . ALA A 1 199 ? 3.285 13.572 -1.189 1.00 94.94 199 ALA A CA 1
ATOM 1605 C C . ALA A 1 199 ? 4.515 12.689 -1.477 1.00 94.94 199 ALA A C 1
ATOM 1607 O O . ALA A 1 199 ? 5.593 12.936 -0.938 1.00 94.94 199 ALA A O 1
ATOM 1608 N N . ILE A 1 200 ? 4.386 11.695 -2.368 1.00 96.50 200 ILE A N 1
ATOM 1609 C CA . ILE A 1 200 ? 5.506 10.854 -2.826 1.00 96.50 200 ILE A CA 1
ATOM 1610 C C . ILE A 1 200 ? 6.558 11.702 -3.546 1.00 96.50 200 ILE A C 1
ATOM 1612 O O . ILE A 1 200 ? 7.735 11.642 -3.194 1.00 96.50 200 ILE A O 1
ATOM 1616 N N . ILE A 1 201 ? 6.137 12.531 -4.508 1.00 95.62 201 ILE A N 1
ATOM 1617 C CA . ILE A 1 201 ? 7.040 13.388 -5.296 1.00 95.62 201 ILE A CA 1
ATOM 1618 C C . ILE A 1 201 ? 7.816 14.351 -4.389 1.00 95.62 201 ILE A C 1
ATOM 1620 O O . ILE A 1 201 ? 9.012 14.567 -4.583 1.00 95.62 201 ILE A O 1
ATOM 1624 N N . LYS A 1 202 ? 7.139 14.914 -3.383 1.00 94.56 202 LYS A N 1
ATOM 1625 C CA . LYS A 1 202 ? 7.734 15.815 -2.386 1.00 94.56 202 LYS A CA 1
ATOM 1626 C C . LYS A 1 202 ? 8.537 15.091 -1.300 1.00 94.56 202 LYS A C 1
ATOM 1628 O O . LYS A 1 202 ? 9.133 15.761 -0.465 1.00 94.56 202 LYS A O 1
ATOM 1633 N N . GLN A 1 203 ? 8.573 13.757 -1.323 1.00 93.31 203 GLN A N 1
ATOM 1634 C CA . GLN A 1 203 ? 9.254 12.909 -0.339 1.00 93.31 203 GLN A CA 1
ATOM 1635 C C . GLN A 1 203 ? 8.726 13.093 1.096 1.00 93.31 203 GLN A C 1
ATOM 1637 O O . GLN A 1 203 ? 9.466 12.958 2.065 1.00 93.31 203 GLN A O 1
ATOM 1642 N N . GLU A 1 204 ? 7.428 13.371 1.233 1.00 92.81 204 GLU A N 1
ATOM 1643 C CA . GLU A 1 204 ? 6.745 13.561 2.522 1.00 92.81 204 GLU A CA 1
ATOM 1644 C C . GLU A 1 204 ? 6.317 12.225 3.164 1.00 92.81 204 GLU A C 1
ATOM 1646 O O . GLU A 1 204 ? 6.000 12.170 4.349 1.00 92.81 204 GLU A O 1
ATOM 1651 N N . LEU A 1 205 ? 6.312 11.127 2.397 1.00 92.69 205 LEU A N 1
ATOM 1652 C CA . LEU A 1 205 ? 6.014 9.778 2.891 1.00 92.69 205 LEU A CA 1
ATOM 1653 C C . LEU A 1 205 ? 7.294 8.968 3.096 1.00 92.69 205 LEU A C 1
ATOM 1655 O O . LEU A 1 205 ? 8.191 9.008 2.256 1.00 92.69 205 LEU A O 1
ATOM 1659 N N . ASN A 1 206 ? 7.350 8.167 4.164 1.00 92.00 206 ASN A N 1
ATOM 1660 C CA . ASN A 1 206 ? 8.460 7.245 4.426 1.00 92.00 206 ASN A CA 1
ATOM 1661 C C . ASN A 1 206 ? 8.459 6.035 3.466 1.00 92.00 206 ASN A C 1
ATOM 1663 O O . ASN A 1 206 ? 7.463 5.738 2.805 1.00 92.0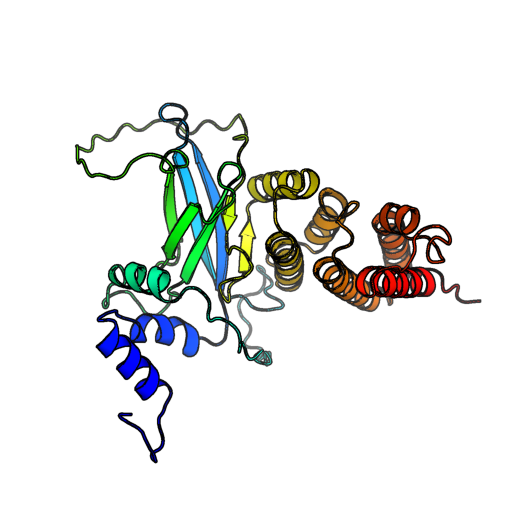0 206 ASN A O 1
ATOM 1667 N N . THR A 1 207 ? 9.568 5.292 3.431 1.00 93.75 207 THR A N 1
ATOM 1668 C CA . THR A 1 207 ? 9.767 4.134 2.543 1.00 93.75 207 THR A CA 1
ATOM 1669 C C . THR A 1 207 ? 8.673 3.066 2.666 1.00 93.75 207 THR A C 1
ATOM 1671 O O . THR A 1 207 ? 8.226 2.534 1.652 1.00 93.75 207 THR A O 1
ATOM 1674 N N . PHE A 1 208 ? 8.204 2.757 3.880 1.00 93.56 208 PHE A N 1
ATOM 1675 C CA . PHE A 1 208 ? 7.180 1.728 4.099 1.00 93.56 208 PHE A CA 1
ATOM 1676 C C . PHE A 1 208 ? 5.804 2.160 3.593 1.00 93.56 208 PHE A C 1
ATOM 1678 O O . PHE A 1 208 ? 5.071 1.340 3.044 1.00 93.56 208 PHE A O 1
ATOM 1685 N N . ASP A 1 209 ? 5.451 3.434 3.748 1.00 94.94 209 ASP A N 1
ATOM 1686 C CA . ASP A 1 209 ? 4.187 3.973 3.253 1.00 94.94 209 ASP A CA 1
ATOM 1687 C C . ASP A 1 209 ? 4.173 4.099 1.730 1.00 94.94 209 ASP A C 1
ATOM 1689 O O . ASP A 1 209 ? 3.152 3.786 1.115 1.00 94.94 209 ASP A O 1
ATOM 1693 N N . ARG A 1 210 ? 5.304 4.472 1.115 1.00 97.00 210 ARG A N 1
ATOM 1694 C CA . ARG A 1 210 ? 5.453 4.454 -0.349 1.00 97.00 210 ARG A CA 1
ATOM 1695 C C . ARG A 1 210 ? 5.370 3.032 -0.902 1.00 97.00 210 ARG A C 1
ATOM 1697 O O . ARG A 1 210 ? 4.627 2.805 -1.851 1.00 97.00 210 ARG A O 1
ATOM 1704 N N . PHE A 1 211 ? 6.049 2.067 -0.283 1.00 96.75 211 PHE A N 1
ATOM 1705 C CA . PHE A 1 211 ? 5.913 0.649 -0.632 1.00 96.75 211 PHE A CA 1
ATOM 1706 C C . PHE A 1 211 ? 4.458 0.164 -0.499 1.00 96.75 211 PHE A C 1
ATOM 1708 O O . PHE A 1 211 ? 3.914 -0.461 -1.404 1.00 96.75 211 PHE A O 1
ATOM 1715 N N . ASN A 1 212 ? 3.795 0.479 0.617 1.00 96.44 212 ASN A N 1
ATOM 1716 C CA . ASN A 1 212 ? 2.425 0.038 0.876 1.00 96.44 212 ASN A CA 1
ATOM 1717 C C . ASN A 1 212 ? 1.430 0.582 -0.167 1.00 96.44 212 ASN A C 1
ATOM 1719 O O . ASN A 1 212 ? 0.561 -0.168 -0.604 1.00 96.44 212 ASN A O 1
ATOM 1723 N N . LEU A 1 213 ? 1.576 1.841 -0.603 1.00 97.44 213 LEU A N 1
ATOM 1724 C CA . LEU A 1 213 ? 0.699 2.441 -1.616 1.00 97.44 213 LEU A CA 1
ATOM 1725 C C . LEU A 1 213 ? 0.784 1.741 -2.974 1.00 97.44 213 LEU A C 1
ATOM 1727 O O . LEU A 1 213 ? -0.256 1.414 -3.550 1.00 97.44 213 LEU A O 1
ATOM 1731 N N . GLU A 1 214 ? 1.991 1.499 -3.490 1.00 97.50 214 GLU A N 1
ATOM 1732 C CA . GLU A 1 214 ? 2.132 0.832 -4.790 1.00 97.50 214 GLU A CA 1
ATOM 1733 C C . GLU A 1 214 ? 1.729 -0.647 -4.708 1.00 97.50 214 GLU A C 1
ATOM 1735 O O . GLU A 1 214 ? 0.982 -1.122 -5.569 1.00 97.50 214 GLU A O 1
ATOM 1740 N N . ASN A 1 215 ? 2.077 -1.334 -3.611 1.00 97.38 215 ASN A N 1
ATOM 1741 C CA . ASN A 1 215 ? 1.686 -2.724 -3.394 1.00 97.38 215 ASN A CA 1
ATOM 1742 C C . ASN A 1 215 ? 0.160 -2.896 -3.317 1.00 97.38 215 ASN A C 1
ATOM 1744 O O . ASN A 1 215 ? -0.402 -3.828 -3.908 1.00 97.38 215 ASN A O 1
ATOM 1748 N N . ASP A 1 216 ? -0.528 -2.000 -2.600 1.00 97.62 216 ASP A N 1
ATOM 1749 C CA . ASP A 1 216 ? -1.989 -1.986 -2.532 1.00 97.62 216 ASP A CA 1
ATOM 1750 C C . ASP A 1 216 ? -2.597 -1.718 -3.899 1.00 97.62 216 ASP A C 1
ATOM 1752 O O . ASP A 1 216 ? -3.487 -2.458 -4.318 1.00 97.62 216 ASP A O 1
ATOM 1756 N N . MET A 1 217 ? -2.092 -0.730 -4.633 1.00 97.50 217 MET A N 1
ATOM 1757 C CA . MET A 1 217 ? -2.612 -0.387 -5.954 1.00 97.50 217 MET A CA 1
ATOM 1758 C C . MET A 1 217 ? -2.460 -1.526 -6.962 1.00 97.50 217 MET A C 1
ATOM 1760 O O . MET A 1 217 ? -3.422 -1.837 -7.670 1.00 97.50 217 MET A O 1
ATOM 1764 N N . TYR A 1 218 ? -1.322 -2.222 -6.979 1.00 97.44 218 TYR A N 1
ATOM 1765 C CA . TYR A 1 218 ? -1.159 -3.414 -7.809 1.00 97.44 218 TYR A CA 1
ATOM 1766 C C . TYR A 1 218 ? -2.123 -4.535 -7.400 1.00 97.44 218 TYR A C 1
ATOM 1768 O O . TYR A 1 218 ? -2.805 -5.130 -8.241 1.00 97.44 218 TYR A O 1
ATOM 1776 N N . ALA A 1 219 ? -2.233 -4.830 -6.102 1.00 95.31 219 ALA A N 1
ATOM 1777 C CA . ALA A 1 219 ? -3.122 -5.882 -5.622 1.00 95.31 219 ALA A CA 1
ATOM 1778 C C . ALA A 1 219 ? -4.601 -5.573 -5.895 1.00 95.31 219 ALA A C 1
ATOM 1780 O O . ALA A 1 219 ? -5.353 -6.478 -6.264 1.00 95.31 219 ALA A O 1
ATOM 1781 N N . LEU A 1 220 ? -5.011 -4.313 -5.743 1.00 95.88 220 LEU A N 1
ATOM 1782 C CA . LEU A 1 220 ? -6.349 -3.821 -6.063 1.00 95.88 220 LEU A CA 1
ATOM 1783 C C . LEU A 1 220 ? -6.621 -3.904 -7.567 1.00 95.88 220 LEU A C 1
ATOM 1785 O O . LEU A 1 220 ? -7.719 -4.315 -7.948 1.00 95.88 220 LEU A O 1
ATOM 1789 N N . ALA A 1 221 ? -5.628 -3.613 -8.414 1.00 94.69 221 ALA A N 1
ATOM 1790 C CA . ALA A 1 221 ? -5.739 -3.775 -9.862 1.00 94.69 221 ALA A CA 1
ATOM 1791 C C . ALA A 1 221 ? -5.957 -5.246 -10.245 1.00 94.69 221 ALA A C 1
ATOM 1793 O O . ALA A 1 221 ? -6.918 -5.587 -10.933 1.00 94.69 221 ALA A O 1
ATOM 1794 N N . MET A 1 222 ? -5.134 -6.152 -9.708 1.00 90.94 222 MET A N 1
ATOM 1795 C CA . MET A 1 222 ? -5.289 -7.600 -9.912 1.00 90.94 222 MET A CA 1
ATOM 1796 C C . MET A 1 222 ? -6.570 -8.165 -9.277 1.00 90.94 222 MET A C 1
ATOM 1798 O O . MET A 1 222 ? -7.059 -9.232 -9.660 1.00 90.94 222 MET A O 1
ATOM 1802 N N . GLY A 1 223 ? -7.101 -7.475 -8.270 1.00 87.81 223 GLY A N 1
ATOM 1803 C CA . GLY A 1 223 ? -8.376 -7.773 -7.638 1.00 87.81 223 GLY A CA 1
ATOM 1804 C C . GLY A 1 223 ? -9.587 -7.295 -8.437 1.00 87.81 223 GLY A C 1
ATOM 1805 O O . GLY A 1 223 ? -10.666 -7.805 -8.178 1.00 87.81 223 GLY A O 1
ATOM 1806 N N . GLY A 1 224 ? -9.433 -6.384 -9.406 1.00 88.25 224 GLY A N 1
ATOM 1807 C CA . GLY A 1 224 ? -10.551 -5.758 -10.124 1.00 88.25 224 GLY A CA 1
ATOM 1808 C C . GLY A 1 224 ? -11.227 -4.610 -9.358 1.00 88.25 224 GLY A C 1
ATOM 1809 O O . GLY A 1 224 ? -12.345 -4.215 -9.683 1.00 88.25 224 GLY A O 1
ATOM 1810 N N . PHE A 1 225 ? -10.568 -4.075 -8.325 1.00 90.44 225 PHE A N 1
ATOM 1811 C CA . PHE A 1 225 ? -11.034 -2.906 -7.567 1.00 90.44 225 PHE A CA 1
ATOM 1812 C C . PHE A 1 225 ? -10.615 -1.583 -8.217 1.00 90.44 225 PHE A C 1
ATOM 1814 O O . PHE A 1 225 ? -11.285 -0.570 -8.040 1.00 90.44 225 PHE A O 1
ATOM 1821 N N . THR A 1 226 ? -9.518 -1.606 -8.972 1.00 93.31 226 THR A N 1
ATOM 1822 C CA . THR A 1 226 ? -9.055 -0.524 -9.847 1.00 93.31 226 THR A CA 1
ATOM 1823 C C . THR A 1 226 ? -8.557 -1.128 -11.162 1.00 93.31 226 THR A C 1
ATOM 1825 O O . THR A 1 226 ? -8.488 -2.354 -11.290 1.00 93.31 226 THR A O 1
ATOM 1828 N N . SER A 1 227 ? -8.239 -0.308 -12.161 1.00 93.62 227 SER A N 1
ATOM 1829 C CA . SER A 1 227 ? -7.690 -0.812 -13.418 1.00 93.62 227 SER A CA 1
ATOM 1830 C C . SER A 1 227 ? -6.170 -0.987 -13.339 1.00 93.62 227 SER A C 1
ATOM 1832 O O . SER A 1 227 ? -5.473 -0.255 -12.637 1.00 93.62 227 SER A O 1
ATOM 1834 N N . LEU A 1 228 ? -5.624 -1.929 -14.117 1.00 92.94 228 LEU A N 1
ATOM 1835 C CA . LEU A 1 228 ? -4.171 -2.050 -14.286 1.00 92.94 228 LEU A CA 1
ATOM 1836 C C . LEU A 1 228 ? -3.560 -0.765 -14.866 1.00 92.94 228 LEU A C 1
ATOM 1838 O O . LEU A 1 228 ? -2.445 -0.397 -14.515 1.00 92.94 228 LEU A O 1
ATOM 1842 N N . VAL A 1 229 ? -4.311 -0.055 -15.712 1.00 94.38 229 VAL A N 1
ATOM 1843 C CA . VAL A 1 229 ? -3.894 1.233 -16.278 1.00 94.38 229 VAL A CA 1
ATOM 1844 C C . VAL A 1 229 ? -3.686 2.271 -15.176 1.00 94.38 229 VAL A C 1
ATOM 1846 O O . VAL A 1 229 ? -2.719 3.024 -15.236 1.00 94.38 229 VAL A O 1
ATOM 1849 N N . ASP A 1 230 ? -4.537 2.295 -14.151 1.00 95.94 230 ASP A N 1
ATOM 1850 C CA . ASP A 1 230 ? -4.393 3.235 -13.035 1.00 95.94 230 ASP A CA 1
ATOM 1851 C C . ASP A 1 230 ? -3.168 2.920 -12.169 1.00 95.94 230 ASP A C 1
ATOM 1853 O O . ASP A 1 230 ? -2.491 3.844 -11.725 1.00 95.94 230 ASP A O 1
ATOM 1857 N N . TYR A 1 231 ? -2.811 1.639 -12.007 1.00 97.56 231 TYR A N 1
ATOM 1858 C CA . TYR A 1 231 ? -1.532 1.263 -11.394 1.00 97.56 231 TYR A CA 1
ATOM 1859 C C . TYR A 1 231 ? -0.337 1.760 -12.223 1.00 97.56 231 TYR A C 1
ATOM 1861 O O . TYR A 1 231 ? 0.553 2.413 -11.685 1.00 97.56 231 TYR A O 1
ATOM 1869 N N . LEU A 1 232 ? -0.332 1.537 -13.542 1.00 96.88 232 LEU A N 1
ATOM 1870 C CA . LEU A 1 232 ? 0.752 2.014 -14.413 1.00 96.88 232 LEU A CA 1
ATOM 1871 C C . LEU A 1 232 ? 0.858 3.551 -14.426 1.00 96.88 232 LEU A C 1
ATOM 1873 O O . LEU A 1 232 ? 1.962 4.094 -14.445 1.00 96.88 232 LEU A O 1
ATOM 1877 N N . ARG A 1 233 ? -0.275 4.264 -14.371 1.00 97.00 233 ARG A N 1
ATOM 1878 C CA . ARG A 1 233 ? -0.307 5.729 -14.224 1.00 97.00 233 ARG A CA 1
ATOM 1879 C C . ARG A 1 233 ? 0.280 6.180 -12.893 1.00 97.00 233 ARG A C 1
ATOM 1881 O O . ARG A 1 233 ? 1.034 7.145 -12.884 1.00 97.00 233 ARG A O 1
ATOM 1888 N N . LEU A 1 234 ? -0.032 5.494 -11.792 1.00 97.75 234 LEU A N 1
ATOM 1889 C CA . LEU A 1 234 ? 0.571 5.789 -10.492 1.00 97.75 234 LEU A CA 1
ATOM 1890 C C . LEU A 1 234 ? 2.096 5.660 -10.553 1.00 97.75 234 LEU A C 1
ATOM 1892 O O . LEU A 1 234 ? 2.789 6.561 -10.090 1.00 97.75 234 LEU A O 1
ATOM 1896 N N . LEU A 1 235 ? 2.617 4.588 -11.160 1.00 98.19 235 LEU A N 1
ATOM 1897 C CA . LEU A 1 235 ? 4.062 4.412 -11.323 1.00 98.19 235 LEU A CA 1
ATOM 1898 C C . LEU A 1 235 ? 4.688 5.597 -12.074 1.00 98.19 235 LEU A C 1
ATOM 1900 O O . LEU A 1 235 ? 5.639 6.200 -11.579 1.00 98.19 235 LEU A O 1
ATOM 1904 N N . LEU A 1 236 ? 4.115 5.994 -13.215 1.00 96.75 236 LEU A N 1
ATOM 1905 C CA . LEU A 1 236 ? 4.621 7.125 -14.004 1.00 96.75 236 LEU A CA 1
ATOM 1906 C C . LEU A 1 236 ? 4.533 8.465 -13.272 1.00 96.75 236 LEU A C 1
ATOM 1908 O O . LEU A 1 236 ? 5.439 9.288 -13.378 1.00 96.75 236 LEU A O 1
ATOM 1912 N N . ASN A 1 237 ? 3.444 8.693 -12.544 1.00 96.44 237 ASN A N 1
ATOM 1913 C CA . ASN A 1 237 ? 3.182 9.989 -11.933 1.00 96.44 237 ASN A CA 1
ATOM 1914 C C . ASN A 1 237 ? 3.903 10.162 -10.593 1.00 96.44 237 ASN A C 1
ATOM 1916 O O . ASN A 1 237 ? 4.234 11.290 -10.245 1.00 96.44 237 ASN A O 1
ATOM 1920 N N . ALA A 1 238 ? 4.149 9.079 -9.850 1.00 97.00 238 ALA A N 1
ATOM 1921 C CA . ALA A 1 238 ? 4.698 9.142 -8.496 1.00 97.00 238 ALA A CA 1
ATOM 1922 C C . ALA A 1 238 ? 6.105 8.529 -8.366 1.00 97.00 238 ALA A C 1
ATOM 1924 O O . ALA A 1 238 ? 6.938 9.084 -7.656 1.00 97.00 238 ALA A O 1
ATOM 1925 N N . TYR A 1 239 ? 6.404 7.420 -9.056 1.00 98.06 239 TYR A N 1
ATOM 1926 C CA . TYR A 1 239 ? 7.581 6.581 -8.762 1.00 98.06 239 TYR A CA 1
ATOM 1927 C C . TYR A 1 239 ? 8.733 6.694 -9.774 1.00 98.06 239 TYR A C 1
ATOM 1929 O O . TYR A 1 239 ? 9.798 6.131 -9.542 1.00 98.06 239 TYR A O 1
ATOM 1937 N N . VAL A 1 240 ? 8.596 7.465 -10.861 1.00 95.81 240 VAL A N 1
ATOM 1938 C CA . VAL A 1 240 ? 9.694 7.682 -11.841 1.00 95.81 240 VAL A CA 1
ATOM 1939 C C . VAL A 1 240 ? 10.973 8.237 -11.206 1.00 95.81 240 VAL A C 1
ATOM 1941 O O . VAL A 1 240 ? 12.080 7.998 -11.687 1.00 95.81 240 VAL A O 1
ATOM 1944 N N . ASN A 1 241 ? 10.822 8.979 -10.109 1.00 94.94 241 ASN A N 1
ATOM 1945 C CA . ASN A 1 241 ? 11.911 9.542 -9.316 1.00 94.94 241 ASN A CA 1
ATOM 1946 C C . ASN A 1 241 ? 11.952 8.956 -7.900 1.00 94.94 241 ASN A C 1
ATOM 1948 O O . ASN A 1 241 ? 12.445 9.621 -6.991 1.00 94.94 241 ASN A O 1
ATOM 1952 N N . GLU A 1 242 ? 11.443 7.734 -7.708 1.00 95.69 242 GLU A N 1
ATOM 1953 C CA . GLU A 1 242 ? 11.543 7.031 -6.428 1.00 95.69 242 GLU A CA 1
ATOM 1954 C C . GLU A 1 242 ? 13.006 6.981 -5.970 1.00 95.69 242 GLU A C 1
ATOM 1956 O O . GLU A 1 242 ? 13.932 6.877 -6.790 1.00 95.69 242 GLU A O 1
ATOM 1961 N N . LEU A 1 243 ? 13.199 7.099 -4.654 1.00 90.88 243 LEU A N 1
ATOM 1962 C CA . LEU A 1 243 ? 14.508 7.053 -4.016 1.00 90.88 243 LEU A CA 1
ATOM 1963 C C . LEU A 1 243 ? 15.179 5.712 -4.301 1.00 90.88 243 LEU A C 1
ATOM 1965 O O . LEU A 1 243 ? 14.540 4.758 -4.733 1.00 90.88 243 LEU A O 1
ATOM 1969 N N . ASP A 1 244 ? 16.475 5.596 -4.030 1.00 90.50 244 ASP A N 1
ATOM 1970 C CA . ASP A 1 244 ? 17.201 4.341 -4.260 1.00 90.50 244 ASP A CA 1
ATOM 1971 C C . ASP A 1 244 ? 16.925 3.310 -3.133 1.00 90.50 244 ASP A C 1
ATOM 1973 O O . ASP A 1 244 ? 17.831 2.654 -2.616 1.00 90.50 244 ASP A O 1
ATOM 1977 N N . ASP A 1 245 ? 15.649 3.188 -2.752 1.00 91.19 245 ASP A N 1
ATOM 1978 C CA . ASP A 1 245 ? 15.102 2.291 -1.741 1.00 91.19 245 ASP A CA 1
ATOM 1979 C C . ASP A 1 245 ? 14.822 0.909 -2.350 1.00 91.19 245 ASP A C 1
ATOM 1981 O O . ASP A 1 245 ? 13.828 0.691 -3.045 1.00 91.19 245 ASP A O 1
ATOM 1985 N N . GLU A 1 246 ? 15.700 -0.056 -2.050 1.00 89.00 246 GLU A N 1
ATOM 1986 C CA . GLU A 1 246 ? 15.642 -1.430 -2.584 1.00 89.00 246 GLU A CA 1
ATOM 1987 C C . GLU A 1 246 ? 14.278 -2.101 -2.346 1.00 89.00 246 GLU A C 1
ATOM 1989 O O . GLU A 1 246 ? 13.818 -2.860 -3.196 1.00 89.00 246 GLU A O 1
ATOM 1994 N N . LEU A 1 247 ? 13.619 -1.822 -1.214 1.00 91.12 247 LEU A N 1
ATOM 1995 C CA . LEU A 1 247 ? 12.323 -2.416 -0.869 1.00 91.12 247 LEU A CA 1
ATOM 1996 C C . LEU A 1 247 ? 11.220 -2.027 -1.863 1.00 91.12 247 LEU A C 1
ATOM 1998 O O . LEU A 1 247 ? 10.491 -2.903 -2.322 1.00 91.12 247 LEU A O 1
ATOM 2002 N N . VAL A 1 248 ? 11.110 -0.733 -2.178 1.00 96.12 248 VAL A N 1
ATOM 2003 C CA . VAL A 1 248 ? 10.063 -0.194 -3.058 1.00 96.12 248 VAL A CA 1
ATOM 2004 C C . VAL A 1 248 ? 10.297 -0.685 -4.481 1.00 96.12 248 VAL A C 1
ATOM 2006 O O . VAL A 1 248 ? 9.422 -1.296 -5.088 1.00 96.12 248 VAL A O 1
ATOM 2009 N N . TRP A 1 249 ? 11.520 -0.508 -4.985 1.00 95.38 249 TRP A N 1
ATOM 2010 C CA . TRP A 1 249 ? 11.868 -0.929 -6.338 1.00 95.38 249 TRP A CA 1
ATOM 2011 C C . TRP A 1 249 ? 11.686 -2.426 -6.553 1.00 95.38 249 TRP A C 1
ATOM 2013 O O . TRP A 1 249 ? 11.157 -2.833 -7.578 1.00 95.38 249 TRP A O 1
ATOM 2023 N N . LYS A 1 250 ? 12.073 -3.272 -5.594 1.00 93.06 250 LYS A N 1
ATOM 2024 C CA . LYS A 1 250 ? 11.969 -4.725 -5.764 1.00 93.06 250 LYS A CA 1
ATOM 2025 C C . LYS A 1 250 ? 10.532 -5.201 -6.007 1.00 93.06 250 LYS A C 1
ATOM 2027 O O . LYS A 1 250 ? 10.347 -6.151 -6.770 1.00 93.06 250 LYS A O 1
ATOM 2032 N N . ASP A 1 251 ? 9.538 -4.596 -5.359 1.00 95.50 251 ASP A N 1
ATOM 2033 C CA . ASP A 1 251 ? 8.134 -4.988 -5.544 1.00 95.50 251 ASP A CA 1
ATOM 2034 C C . ASP A 1 251 ? 7.564 -4.437 -6.850 1.00 95.50 251 ASP A C 1
ATOM 2036 O O . ASP A 1 251 ? 7.044 -5.228 -7.639 1.00 95.50 251 ASP A O 1
ATOM 2040 N N . ILE A 1 252 ? 7.811 -3.155 -7.157 1.00 97.06 252 ILE A N 1
ATOM 2041 C CA . ILE A 1 252 ? 7.491 -2.549 -8.462 1.00 97.06 252 ILE A CA 1
ATOM 2042 C C . ILE A 1 252 ? 8.027 -3.416 -9.604 1.00 97.06 252 ILE A C 1
ATOM 2044 O O . ILE A 1 252 ? 7.290 -3.784 -10.517 1.00 97.06 252 ILE A O 1
ATOM 2048 N N . GLU A 1 253 ? 9.295 -3.804 -9.530 1.00 93.38 253 GLU A N 1
ATOM 2049 C CA . GLU A 1 253 ? 9.962 -4.584 -10.569 1.00 93.38 253 GLU A CA 1
ATOM 2050 C C . GLU A 1 253 ? 9.398 -6.004 -10.672 1.00 93.38 253 GLU A C 1
ATOM 2052 O O . GLU A 1 253 ? 9.194 -6.532 -11.768 1.00 93.38 253 GLU A O 1
ATOM 2057 N N . SER A 1 254 ? 9.057 -6.626 -9.538 1.00 92.94 254 SER A N 1
ATOM 2058 C CA . SER A 1 254 ? 8.354 -7.911 -9.543 1.00 92.94 254 SER A CA 1
ATOM 2059 C C . SER A 1 254 ? 6.985 -7.800 -10.219 1.00 92.94 254 SER A C 1
ATOM 2061 O O . SER A 1 254 ? 6.607 -8.678 -11.001 1.00 92.94 254 SER A O 1
ATOM 2063 N N . ASN A 1 255 ? 6.251 -6.722 -9.952 1.00 95.31 255 ASN A N 1
ATOM 2064 C CA . ASN A 1 255 ? 4.938 -6.460 -10.529 1.00 95.31 255 ASN A CA 1
ATOM 2065 C C . ASN A 1 255 ? 5.046 -6.176 -12.035 1.00 95.31 255 ASN A C 1
ATOM 2067 O O . ASN A 1 255 ? 4.287 -6.758 -12.813 1.00 95.31 255 ASN A O 1
ATOM 2071 N N . ILE A 1 256 ? 6.042 -5.395 -12.462 1.00 94.00 256 ILE A N 1
ATOM 2072 C CA . ILE A 1 256 ? 6.376 -5.148 -13.871 1.00 94.00 256 ILE A CA 1
ATOM 2073 C C . ILE A 1 256 ? 6.675 -6.463 -14.601 1.00 94.00 256 ILE A C 1
ATOM 2075 O O . ILE A 1 256 ? 6.037 -6.775 -15.606 1.00 94.00 256 ILE A O 1
ATOM 2079 N N . ILE A 1 257 ? 7.556 -7.310 -14.064 1.00 91.25 257 ILE A N 1
ATOM 2080 C CA . ILE A 1 257 ? 7.870 -8.608 -14.685 1.00 91.25 257 ILE A CA 1
ATOM 2081 C C . ILE A 1 257 ? 6.602 -9.455 -14.857 1.00 91.25 257 ILE A C 1
ATOM 2083 O O . ILE A 1 257 ? 6.367 -10.010 -15.929 1.00 91.25 257 ILE A O 1
ATOM 2087 N N . ARG A 1 258 ? 5.751 -9.525 -13.826 1.00 92.31 258 ARG A N 1
ATOM 2088 C CA . ARG A 1 258 ? 4.499 -10.298 -13.873 1.00 92.31 258 ARG A CA 1
ATOM 2089 C C . ARG A 1 258 ? 3.533 -9.779 -14.932 1.00 92.31 258 ARG A C 1
ATOM 2091 O O . ARG A 1 258 ? 2.902 -10.592 -15.601 1.00 92.31 258 ARG A O 1
ATOM 2098 N N . ILE A 1 259 ? 3.405 -8.460 -15.074 1.00 92.75 259 ILE A N 1
ATOM 2099 C CA . ILE A 1 259 ? 2.585 -7.851 -16.126 1.00 92.75 259 ILE A CA 1
ATOM 2100 C C . ILE A 1 259 ? 3.170 -8.210 -17.493 1.00 92.75 259 ILE A C 1
ATOM 2102 O O . ILE A 1 259 ? 2.438 -8.708 -18.343 1.00 92.75 259 ILE A O 1
ATOM 2106 N N . GLY A 1 260 ? 4.483 -8.059 -17.680 1.00 90.56 260 GLY A N 1
ATOM 2107 C CA . GLY A 1 260 ? 5.169 -8.427 -18.920 1.00 90.56 260 GLY A CA 1
ATOM 2108 C C . GLY A 1 260 ? 4.908 -9.875 -19.340 1.00 90.56 260 GLY A C 1
ATOM 2109 O O . GLY A 1 260 ? 4.500 -10.110 -20.472 1.00 90.56 260 GLY A O 1
ATOM 2110 N N . THR A 1 261 ? 5.032 -10.834 -18.416 1.00 89.44 261 THR A N 1
ATOM 2111 C CA . THR A 1 261 ? 4.745 -12.257 -18.684 1.00 89.44 261 THR A CA 1
ATOM 2112 C C . THR A 1 261 ? 3.298 -12.504 -19.124 1.00 89.44 261 THR A C 1
ATOM 2114 O O . THR A 1 261 ? 3.034 -13.416 -19.903 1.00 89.44 261 THR A O 1
ATOM 2117 N N . LEU A 1 262 ? 2.333 -11.717 -18.637 1.00 89.19 262 LEU A N 1
ATOM 2118 C CA . LEU A 1 262 ? 0.936 -11.840 -19.068 1.00 89.19 262 LEU A CA 1
ATOM 2119 C C . LEU A 1 262 ? 0.706 -11.271 -20.473 1.00 89.19 262 LEU A C 1
ATOM 2121 O O . LEU A 1 262 ? -0.187 -11.741 -21.176 1.00 89.19 262 LEU A O 1
ATOM 2125 N N . LEU A 1 263 ? 1.488 -10.264 -20.867 1.00 89.56 263 LEU A N 1
ATOM 2126 C CA . LEU A 1 263 ? 1.345 -9.554 -22.138 1.00 89.56 263 LEU A CA 1
ATOM 2127 C C . LEU A 1 263 ? 2.173 -10.164 -23.277 1.00 89.56 263 LEU A C 1
ATOM 2129 O O . LEU A 1 263 ? 1.905 -9.858 -24.432 1.00 89.56 263 LEU A O 1
ATOM 2133 N N . GLU A 1 264 ? 3.129 -11.045 -22.975 1.00 83.75 264 GLU A N 1
ATOM 2134 C CA . GLU A 1 264 ? 4.083 -11.635 -23.932 1.00 83.75 264 GLU A CA 1
ATOM 2135 C C . GLU A 1 264 ? 3.420 -12.301 -25.155 1.00 83.75 264 GLU A C 1
ATOM 2137 O O . GLU A 1 264 ? 3.988 -12.315 -26.245 1.00 83.75 264 GLU A O 1
ATOM 2142 N N . TYR A 1 265 ? 2.191 -12.807 -25.007 1.00 87.81 265 TYR A N 1
ATOM 2143 C CA . TYR A 1 265 ? 1.449 -13.459 -26.092 1.00 87.81 265 TYR A CA 1
ATOM 2144 C C . TYR A 1 265 ? 0.865 -12.489 -27.135 1.00 87.81 265 TYR A C 1
ATOM 2146 O O . TYR A 1 265 ? 0.540 -12.921 -28.241 1.00 87.81 265 TYR A O 1
ATOM 2154 N N . ASP A 1 266 ? 0.718 -11.202 -26.808 1.00 91.56 266 ASP A N 1
ATOM 2155 C CA . ASP A 1 266 ? 0.277 -10.159 -27.739 1.00 91.56 266 ASP A CA 1
ATOM 2156 C C . ASP A 1 266 ? 1.457 -9.239 -28.048 1.00 91.56 266 ASP A C 1
ATOM 2158 O O . ASP A 1 266 ? 1.753 -8.303 -27.307 1.00 91.56 266 ASP A O 1
ATOM 2162 N N . LYS A 1 267 ? 2.138 -9.509 -29.167 1.00 88.69 267 LYS A N 1
ATOM 2163 C CA . LYS A 1 267 ? 3.360 -8.796 -29.555 1.00 88.69 267 LYS A CA 1
ATOM 2164 C C . LYS A 1 267 ? 3.162 -7.281 -29.641 1.00 88.69 267 LYS A C 1
ATOM 2166 O O . LYS A 1 267 ? 4.009 -6.533 -29.164 1.00 88.69 267 LYS A O 1
ATOM 2171 N N . GLN A 1 268 ? 2.049 -6.823 -30.216 1.00 91.62 268 GLN A N 1
ATOM 2172 C CA . GLN A 1 268 ? 1.810 -5.391 -30.395 1.00 91.62 268 GLN A CA 1
ATOM 2173 C C . GLN A 1 268 ? 1.628 -4.698 -29.042 1.00 91.62 268 GLN A C 1
ATOM 2175 O O . GLN A 1 268 ? 2.212 -3.642 -28.797 1.00 91.62 268 GLN A O 1
ATOM 2180 N N . LEU A 1 269 ? 0.834 -5.295 -28.153 1.00 90.19 269 LEU A N 1
ATOM 2181 C CA . LEU A 1 269 ? 0.633 -4.770 -26.806 1.00 90.19 269 LEU A CA 1
ATOM 2182 C C . LEU A 1 269 ? 1.916 -4.849 -25.968 1.00 90.19 269 LEU A C 1
ATOM 2184 O O . LEU A 1 269 ? 2.234 -3.915 -25.229 1.00 90.19 269 LEU A O 1
ATOM 2188 N N . PHE A 1 270 ? 2.673 -5.935 -26.112 1.00 90.69 270 PHE A N 1
ATOM 2189 C CA . PHE A 1 270 ? 3.948 -6.126 -25.435 1.00 90.69 270 PHE A CA 1
ATOM 2190 C C . PHE A 1 270 ? 4.991 -5.085 -25.858 1.00 90.69 270 PHE A C 1
ATOM 2192 O O . PHE A 1 270 ? 5.737 -4.604 -25.009 1.00 90.69 270 PHE A O 1
ATOM 2199 N N . ASP A 1 271 ? 5.015 -4.661 -27.123 1.00 90.38 271 ASP A N 1
ATOM 2200 C CA . ASP A 1 271 ? 5.920 -3.604 -27.590 1.00 90.38 271 ASP A CA 1
ATOM 2201 C C . ASP A 1 271 ? 5.588 -2.237 -26.967 1.00 90.38 271 ASP A C 1
ATOM 2203 O O . ASP A 1 271 ? 6.494 -1.517 -26.534 1.00 90.38 271 ASP A O 1
ATOM 2207 N N . PHE A 1 272 ? 4.302 -1.892 -26.825 1.00 91.94 272 PHE A N 1
ATOM 2208 C CA . PHE A 1 272 ? 3.897 -0.701 -26.063 1.00 91.94 272 PHE A CA 1
ATOM 2209 C C . PHE A 1 272 ? 4.287 -0.812 -24.586 1.00 91.94 272 PHE A C 1
ATOM 2211 O O . PHE A 1 272 ? 4.771 0.152 -23.989 1.00 91.94 272 PHE A O 1
ATOM 2218 N N . TYR A 1 273 ? 4.117 -1.996 -23.998 1.00 92.44 273 TYR A N 1
ATOM 2219 C CA . TYR A 1 273 ? 4.518 -2.253 -22.621 1.00 92.44 273 TYR A CA 1
ATOM 2220 C C . TYR A 1 273 ? 6.038 -2.136 -22.426 1.00 92.44 273 TYR A C 1
ATOM 2222 O O . TYR A 1 273 ? 6.501 -1.523 -21.467 1.00 92.44 273 TYR A O 1
ATOM 2230 N N . ARG A 1 274 ? 6.833 -2.636 -23.375 1.00 91.25 274 ARG A N 1
ATOM 2231 C CA . ARG A 1 274 ? 8.295 -2.504 -23.395 1.00 91.25 274 ARG A CA 1
ATOM 2232 C C . ARG A 1 274 ? 8.718 -1.034 -23.401 1.00 91.25 274 ARG A C 1
ATOM 2234 O O . ARG A 1 274 ? 9.584 -0.648 -22.619 1.00 91.25 274 ARG A O 1
ATOM 2241 N N . GLN A 1 275 ? 8.079 -0.202 -24.229 1.00 90.94 275 GLN A N 1
ATOM 2242 C CA . GLN A 1 275 ? 8.328 1.245 -24.249 1.00 90.94 275 GLN A CA 1
ATOM 2243 C C . GLN A 1 275 ? 8.000 1.895 -22.903 1.00 90.94 275 GLN A C 1
ATOM 2245 O O . GLN A 1 275 ? 8.797 2.684 -22.401 1.00 90.94 275 GLN A O 1
ATOM 2250 N N . PHE A 1 276 ? 6.877 1.517 -22.285 1.00 94.19 276 PHE A N 1
ATOM 2251 C CA . PHE A 1 276 ? 6.538 1.961 -20.934 1.00 94.19 276 PHE A CA 1
ATOM 2252 C C . PHE A 1 276 ? 7.649 1.623 -19.928 1.00 94.19 276 PHE A C 1
ATOM 2254 O O . PHE A 1 276 ? 8.094 2.512 -19.205 1.00 94.19 276 PHE A O 1
ATOM 2261 N N . VAL A 1 277 ? 8.135 0.374 -19.907 1.00 94.06 277 VAL A N 1
ATOM 2262 C CA . VAL A 1 277 ? 9.183 -0.069 -18.969 1.00 94.06 277 VAL A CA 1
ATOM 2263 C C . VAL A 1 277 ? 10.479 0.715 -19.179 1.00 94.06 277 VAL A C 1
ATOM 2265 O O . VAL A 1 277 ? 11.107 1.120 -18.202 1.00 94.06 277 VAL A O 1
ATOM 2268 N N . ILE A 1 278 ? 10.863 0.983 -20.430 1.00 92.19 278 ILE A N 1
ATOM 2269 C CA . ILE A 1 278 ? 12.050 1.789 -20.751 1.00 92.19 278 ILE A CA 1
ATOM 2270 C C . ILE A 1 278 ? 11.882 3.230 -20.251 1.00 92.19 278 ILE A C 1
ATOM 2272 O O . ILE A 1 278 ? 12.774 3.753 -19.584 1.00 92.19 278 ILE A O 1
ATOM 2276 N N . CYS A 1 279 ? 10.744 3.867 -20.542 1.00 93.31 279 CYS A N 1
ATOM 2277 C CA . CYS A 1 279 ? 10.474 5.241 -20.118 1.00 93.31 279 CYS A CA 1
ATOM 2278 C C . CYS A 1 279 ? 10.432 5.376 -18.592 1.00 93.31 279 CYS A C 1
ATOM 2280 O O . CYS A 1 279 ? 11.011 6.311 -18.045 1.00 93.31 279 CYS A O 1
ATOM 2282 N N . PHE A 1 280 ? 9.789 4.433 -17.901 1.00 95.88 280 PHE A N 1
ATOM 2283 C CA . PHE A 1 280 ? 9.672 4.446 -16.444 1.00 95.88 280 PHE A CA 1
ATOM 2284 C C . PHE A 1 280 ? 11.044 4.356 -15.751 1.00 95.88 280 PHE A C 1
ATOM 2286 O O . PHE A 1 280 ? 11.314 5.104 -14.813 1.00 95.88 280 PHE A O 1
ATOM 2293 N N . HIS A 1 281 ? 11.948 3.516 -16.261 1.00 94.75 281 HIS A N 1
ATOM 2294 C CA . HIS A 1 281 ? 13.273 3.309 -15.671 1.00 94.75 281 HIS A CA 1
ATOM 2295 C C . HIS A 1 281 ? 14.346 4.309 -16.115 1.00 94.75 281 HIS A C 1
ATOM 2297 O O . HIS A 1 281 ? 15.471 4.266 -15.609 1.00 94.75 281 HIS A O 1
ATOM 2303 N N . GLN A 1 282 ? 14.037 5.216 -17.045 1.00 93.12 282 GLN A N 1
ATOM 2304 C CA . GLN A 1 282 ? 15.022 6.118 -17.644 1.00 93.12 282 GLN A CA 1
ATOM 2305 C C . GLN A 1 282 ? 15.768 6.956 -16.595 1.00 93.12 282 GLN A C 1
ATOM 2307 O O . GLN A 1 282 ? 16.998 7.045 -16.634 1.00 93.12 282 GLN A O 1
ATOM 2312 N N . ASN A 1 283 ? 15.046 7.523 -15.625 1.00 94.69 283 ASN A N 1
ATOM 2313 C CA . ASN A 1 283 ? 15.646 8.358 -14.584 1.00 94.69 283 ASN A CA 1
ATOM 2314 C C . ASN A 1 283 ? 16.494 7.526 -13.614 1.00 94.69 283 ASN A C 1
ATOM 2316 O O . ASN A 1 283 ? 17.587 7.950 -13.238 1.00 94.69 283 ASN A O 1
ATOM 2320 N N . LEU A 1 284 ? 16.040 6.323 -13.243 1.00 93.31 284 LEU A N 1
ATOM 2321 C CA . LEU A 1 284 ? 16.819 5.416 -12.398 1.00 93.31 284 LEU A CA 1
ATOM 2322 C C . LEU A 1 284 ? 18.127 5.002 -13.091 1.00 93.31 284 LEU A C 1
ATOM 2324 O O . LEU A 1 284 ? 19.195 5.044 -12.479 1.00 93.31 284 LEU A O 1
ATOM 2328 N N . TYR A 1 285 ? 18.069 4.685 -14.386 1.00 92.81 285 TYR A N 1
ATOM 2329 C CA . TYR A 1 285 ? 19.248 4.345 -15.181 1.00 92.81 285 TYR A CA 1
ATOM 2330 C C . TYR A 1 285 ? 20.256 5.493 -15.260 1.00 92.81 285 TYR A C 1
ATOM 2332 O O . TYR A 1 285 ? 21.447 5.273 -15.040 1.00 92.81 285 TYR A O 1
ATOM 2340 N N . GLN A 1 286 ? 19.791 6.723 -15.499 1.00 92.12 286 GLN A N 1
ATOM 2341 C CA . GLN A 1 286 ? 20.656 7.908 -15.504 1.00 92.12 286 GLN A CA 1
ATOM 2342 C C . GLN A 1 286 ? 21.381 8.111 -14.165 1.00 92.12 286 GLN A C 1
ATOM 2344 O O . GLN A 1 286 ? 22.527 8.559 -14.158 1.00 92.12 286 GLN A O 1
ATOM 2349 N N . ARG A 1 287 ? 20.748 7.756 -13.038 1.00 90.62 287 ARG A N 1
ATOM 2350 C CA . ARG A 1 287 ? 21.353 7.864 -11.699 1.00 90.62 287 ARG A CA 1
ATOM 2351 C C . ARG A 1 287 ? 22.293 6.710 -11.339 1.00 90.62 287 ARG A C 1
ATOM 2353 O O . ARG A 1 287 ? 23.269 6.930 -10.619 1.00 90.62 287 ARG A O 1
ATOM 2360 N N . LEU A 1 288 ? 21.985 5.476 -11.746 1.00 90.06 288 LEU A N 1
ATOM 2361 C CA . LEU A 1 288 ? 22.747 4.284 -11.343 1.00 90.06 288 LEU A CA 1
ATOM 2362 C C . LEU A 1 288 ? 23.882 3.920 -12.300 1.00 90.06 288 LEU A C 1
ATOM 2364 O O . LEU A 1 288 ? 24.894 3.382 -11.838 1.00 90.06 288 LEU A O 1
ATOM 2368 N N . GLY A 1 289 ? 23.703 4.188 -13.596 1.00 88.81 289 GLY A N 1
ATOM 2369 C CA . GLY A 1 289 ? 24.627 3.807 -14.661 1.00 88.81 289 GLY A CA 1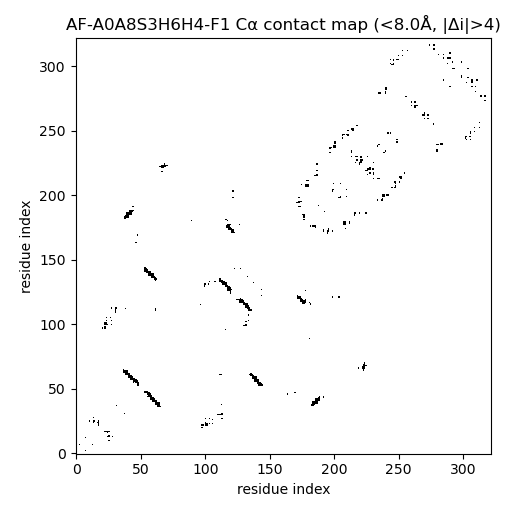
ATOM 2370 C C . GLY A 1 289 ? 24.845 2.294 -14.796 1.00 88.81 289 GLY A C 1
ATOM 2371 O O . GLY A 1 289 ? 24.237 1.480 -14.102 1.00 88.81 289 GLY A O 1
ATOM 2372 N N . LEU A 1 290 ? 25.757 1.916 -15.699 1.00 87.00 290 LEU A N 1
ATOM 2373 C CA . LEU A 1 290 ? 26.156 0.519 -15.934 1.00 87.00 290 LEU A CA 1
ATOM 2374 C C . LEU A 1 290 ? 27.107 -0.023 -14.859 1.00 87.00 290 LEU A C 1
ATOM 2376 O O . LEU A 1 290 ? 27.108 -1.218 -14.572 1.00 87.00 290 LEU A O 1
ATOM 2380 N N . THR A 1 291 ? 27.926 0.845 -14.273 1.00 85.56 291 THR A N 1
ATOM 2381 C CA . THR A 1 291 ? 28.974 0.486 -13.312 1.00 85.56 291 THR A CA 1
ATOM 2382 C C . THR A 1 291 ? 28.895 1.380 -12.085 1.00 85.56 291 THR A C 1
ATOM 2384 O O . THR A 1 291 ? 28.398 2.504 -12.161 1.00 85.56 291 THR A O 1
ATOM 2387 N N . SER A 1 292 ? 29.422 0.913 -10.952 1.00 81.94 292 SER A N 1
ATOM 2388 C CA . SER A 1 292 ? 29.615 1.765 -9.778 1.00 81.94 292 SER A CA 1
ATOM 2389 C C . SER A 1 292 ? 30.523 2.952 -10.126 1.00 81.94 292 SER A C 1
ATOM 2391 O O . SER A 1 292 ? 31.520 2.783 -10.832 1.00 81.94 292 SER A O 1
ATOM 2393 N N . ASN A 1 293 ? 30.213 4.145 -9.616 1.00 70.50 293 ASN A N 1
ATOM 2394 C CA . ASN A 1 293 ? 31.060 5.320 -9.820 1.00 70.50 293 ASN A CA 1
ATOM 2395 C C . ASN A 1 293 ? 32.430 5.106 -9.163 1.00 70.50 293 ASN A C 1
ATOM 2397 O O . ASN A 1 293 ? 32.505 4.938 -7.950 1.00 70.50 293 ASN A O 1
ATOM 2401 N N . ALA A 1 294 ? 33.504 5.182 -9.954 1.00 57.47 294 ALA A N 1
ATOM 2402 C CA . ALA A 1 294 ? 34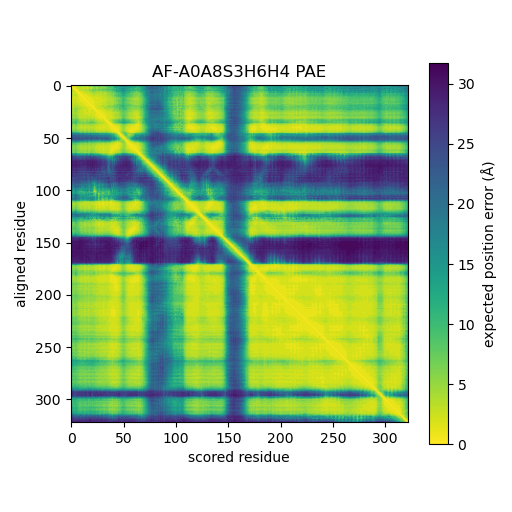.881 4.963 -9.495 1.00 57.47 294 ALA A CA 1
ATOM 2403 C C . ALA A 1 294 ? 35.345 5.939 -8.391 1.00 57.47 294 ALA A C 1
ATOM 2405 O O . ALA A 1 294 ? 36.291 5.638 -7.674 1.00 57.47 294 ALA A O 1
ATOM 2406 N N . ASN A 1 295 ? 34.669 7.086 -8.248 1.00 63.19 295 ASN A N 1
ATOM 2407 C CA . ASN A 1 295 ? 35.011 8.142 -7.290 1.00 63.19 295 ASN A CA 1
ATOM 2408 C C . ASN A 1 295 ? 34.277 8.028 -5.940 1.00 63.19 295 ASN A C 1
ATOM 2410 O O . ASN A 1 295 ? 34.611 8.770 -5.022 1.00 63.19 295 ASN A O 1
ATOM 2414 N N . ASN A 1 296 ? 33.278 7.146 -5.815 1.00 58.69 296 ASN A N 1
ATOM 2415 C CA . ASN A 1 296 ? 32.617 6.881 -4.537 1.00 58.69 296 ASN A CA 1
ATOM 2416 C C . ASN A 1 296 ? 33.228 5.618 -3.933 1.00 58.69 296 ASN A C 1
ATOM 2418 O O . ASN A 1 296 ? 33.002 4.514 -4.430 1.00 58.69 296 ASN A O 1
ATOM 2422 N N . GLU A 1 297 ? 33.997 5.783 -2.858 1.00 56.19 297 GLU A N 1
ATOM 2423 C CA . GLU A 1 297 ? 34.456 4.663 -2.044 1.00 56.19 297 GLU A CA 1
ATOM 2424 C C . GLU A 1 297 ? 33.236 3.886 -1.522 1.00 56.19 297 GLU A C 1
ATOM 2426 O O . GLU A 1 297 ? 32.411 4.420 -0.786 1.00 56.19 297 GLU A O 1
ATOM 2431 N N . LEU A 1 298 ? 33.130 2.622 -1.948 1.00 66.31 298 LEU A N 1
ATOM 2432 C CA . LEU A 1 298 ? 32.135 1.622 -1.544 1.00 66.3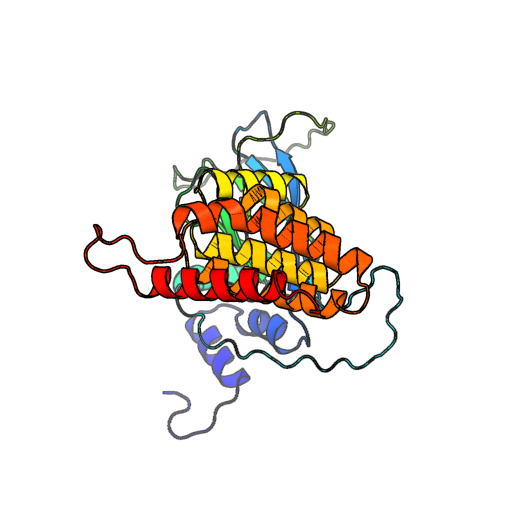1 298 LEU A CA 1
ATOM 2433 C C . LEU A 1 298 ? 30.671 2.016 -1.806 1.00 66.31 298 LEU A C 1
ATOM 2435 O O . LEU A 1 298 ? 29.953 2.543 -0.958 1.00 66.31 298 LEU A O 1
ATOM 2439 N N . GLU A 1 299 ? 30.182 1.637 -2.985 1.00 76.88 299 GLU A N 1
ATOM 2440 C CA . GLU A 1 299 ? 28.746 1.529 -3.224 1.00 76.88 299 GLU A CA 1
ATOM 2441 C C . GLU A 1 299 ? 28.068 0.616 -2.181 1.00 76.88 299 GLU A C 1
ATOM 2443 O O . GLU A 1 299 ? 28.560 -0.470 -1.866 1.00 76.88 299 GLU A O 1
ATOM 2448 N N . SER A 1 300 ? 26.898 1.029 -1.679 1.00 85.19 300 SER A N 1
ATOM 2449 C CA . SER A 1 300 ? 26.107 0.189 -0.781 1.00 85.19 300 SER A CA 1
ATOM 2450 C C . SER A 1 300 ? 25.586 -1.060 -1.501 1.00 85.19 300 SER A C 1
ATOM 2452 O O . SER A 1 300 ? 25.177 -1.016 -2.662 1.00 85.19 300 SER A O 1
ATOM 2454 N N . VAL A 1 301 ? 25.525 -2.187 -0.784 1.00 85.44 301 VAL A N 1
ATOM 2455 C CA . VAL A 1 301 ? 25.004 -3.459 -1.322 1.00 85.44 301 VAL A CA 1
ATOM 2456 C C . VAL A 1 301 ? 23.601 -3.291 -1.918 1.00 85.44 301 VAL A C 1
ATOM 2458 O O . VAL A 1 301 ? 23.316 -3.853 -2.974 1.00 85.44 301 VAL A O 1
ATOM 2461 N N . ALA A 1 302 ? 22.748 -2.491 -1.273 1.00 84.69 302 ALA A N 1
ATOM 2462 C CA . ALA A 1 302 ? 21.389 -2.217 -1.732 1.00 84.69 302 ALA A CA 1
ATOM 2463 C C . ALA A 1 302 ? 21.367 -1.504 -3.092 1.00 84.69 302 ALA A C 1
ATOM 2465 O O . ALA A 1 302 ? 20.680 -1.942 -4.015 1.00 84.69 302 ALA A O 1
ATOM 2466 N N . ARG A 1 303 ? 22.194 -0.462 -3.258 1.00 87.62 303 ARG A N 1
ATOM 2467 C CA . ARG A 1 303 ? 22.322 0.261 -4.530 1.00 87.62 303 ARG A CA 1
ATOM 2468 C C . ARG A 1 303 ? 22.871 -0.642 -5.639 1.00 87.62 303 ARG A C 1
ATOM 2470 O O . ARG A 1 303 ? 22.347 -0.637 -6.751 1.00 87.62 303 ARG A O 1
ATOM 2477 N N . GLY A 1 304 ? 23.868 -1.472 -5.321 1.00 89.19 304 GLY A N 1
ATOM 2478 C CA . GLY A 1 304 ? 24.422 -2.448 -6.260 1.00 89.19 304 GLY A CA 1
ATOM 2479 C C . GLY A 1 304 ? 23.380 -3.465 -6.740 1.00 89.19 304 GLY A C 1
ATOM 2480 O O . GLY A 1 304 ? 23.279 -3.729 -7.938 1.00 89.19 304 GLY A O 1
AT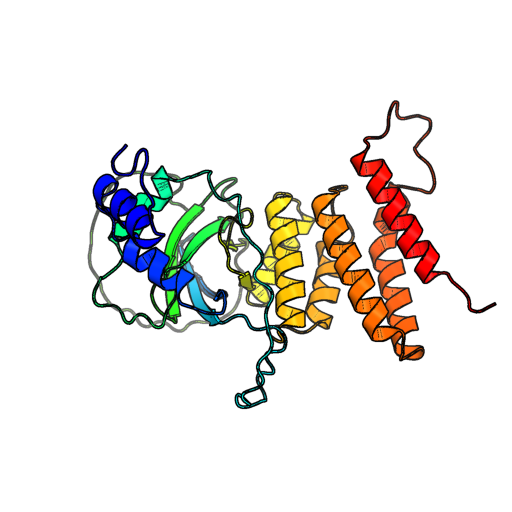OM 2481 N N . ARG A 1 305 ? 22.548 -3.993 -5.830 1.00 88.50 305 ARG A N 1
ATOM 2482 C CA . ARG A 1 305 ? 21.431 -4.890 -6.182 1.00 88.50 305 ARG A CA 1
ATOM 2483 C C . ARG A 1 305 ? 20.388 -4.202 -7.047 1.00 88.50 305 ARG A C 1
ATOM 2485 O O . ARG A 1 305 ? 19.949 -4.799 -8.025 1.00 88.50 305 ARG A O 1
ATOM 2492 N N . LEU A 1 306 ? 20.031 -2.963 -6.714 1.00 90.25 306 LEU A N 1
ATOM 2493 C CA . LEU A 1 306 ? 19.092 -2.176 -7.506 1.00 90.25 306 LEU A CA 1
ATOM 2494 C C . LEU A 1 306 ? 19.585 -2.012 -8.949 1.00 90.25 306 LEU A C 1
ATOM 2496 O O . LEU A 1 306 ? 18.824 -2.249 -9.885 1.00 90.25 306 LEU A O 1
ATOM 2500 N N . ARG A 1 307 ? 20.881 -1.726 -9.145 1.00 91.62 307 ARG A N 1
ATOM 2501 C CA . ARG A 1 307 ? 21.478 -1.707 -10.488 1.00 91.62 307 ARG A CA 1
ATOM 2502 C C . ARG A 1 307 ? 21.358 -3.062 -11.180 1.00 91.62 307 ARG A C 1
ATOM 2504 O O . ARG A 1 307 ? 20.963 -3.108 -12.339 1.00 91.62 307 ARG A O 1
ATOM 2511 N N . CYS A 1 308 ? 21.685 -4.161 -10.501 1.00 89.19 308 CYS A N 1
ATOM 2512 C CA . CYS A 1 308 ? 21.564 -5.495 -11.092 1.00 89.19 308 CYS A CA 1
ATOM 2513 C C . CYS A 1 308 ? 20.132 -5.788 -11.563 1.00 89.19 308 CYS A C 1
ATOM 2515 O O . CYS A 1 308 ? 19.959 -6.279 -12.676 1.00 89.19 308 CYS A O 1
ATOM 2517 N N . PHE A 1 309 ? 19.116 -5.463 -10.756 1.00 87.19 309 PHE A N 1
ATOM 2518 C CA . PHE A 1 309 ? 17.713 -5.643 -11.142 1.00 87.19 309 PHE A CA 1
ATOM 2519 C C . PHE A 1 309 ? 17.353 -4.820 -12.374 1.00 87.19 309 PHE A C 1
ATOM 2521 O O . PHE A 1 309 ? 16.854 -5.379 -13.352 1.00 87.19 309 PHE A O 1
ATOM 2528 N N . LEU A 1 310 ? 17.709 -3.535 -12.364 1.00 90.50 310 LEU A N 1
ATOM 2529 C CA . LEU A 1 310 ? 17.484 -2.635 -13.485 1.00 90.50 310 LEU A CA 1
ATOM 2530 C C . LEU A 1 310 ? 18.107 -3.172 -14.782 1.00 90.50 310 LEU A C 1
ATOM 2532 O O . LEU A 1 310 ? 17.450 -3.212 -15.820 1.00 90.50 310 LEU A O 1
ATOM 2536 N N . LEU A 1 311 ? 19.367 -3.616 -14.738 1.00 90.19 311 LEU A N 1
ATOM 2537 C CA . LEU A 1 311 ? 20.060 -4.136 -15.921 1.00 90.19 311 LEU A CA 1
ATOM 2538 C C . LEU A 1 311 ? 19.444 -5.440 -16.435 1.00 90.19 311 LEU A C 1
ATOM 2540 O O . LEU A 1 311 ? 19.383 -5.640 -17.645 1.00 90.19 311 LEU A O 1
ATOM 2544 N N . VAL A 1 312 ? 18.964 -6.315 -15.546 1.00 87.94 312 VAL A N 1
ATOM 2545 C CA . VAL A 1 312 ? 18.254 -7.542 -15.940 1.00 87.94 312 VAL A CA 1
ATOM 2546 C C . VAL A 1 312 ? 16.940 -7.208 -16.639 1.00 87.94 312 VAL A C 1
ATOM 2548 O O . VAL A 1 312 ? 16.620 -7.809 -17.663 1.00 87.94 312 VAL A O 1
ATOM 2551 N N . ILE A 1 313 ? 16.184 -6.250 -16.107 1.00 86.50 313 ILE A N 1
ATOM 2552 C CA . ILE A 1 313 ? 14.876 -5.876 -16.649 1.00 86.50 313 ILE A CA 1
ATOM 2553 C C . ILE A 1 313 ? 15.037 -5.177 -17.985 1.00 86.50 313 ILE A C 1
ATOM 2555 O O . ILE A 1 313 ? 14.437 -5.620 -18.964 1.00 86.50 313 ILE A O 1
ATOM 2559 N N . LEU A 1 314 ? 15.939 -4.197 -18.064 1.00 85.62 314 LEU A N 1
ATOM 2560 C CA . LEU A 1 314 ? 16.280 -3.547 -19.321 1.00 85.62 314 LEU A CA 1
ATOM 2561 C C . LEU A 1 314 ? 16.815 -4.563 -20.341 1.00 85.62 314 LEU A C 1
ATOM 2563 O O . LEU A 1 314 ? 16.315 -4.631 -21.460 1.00 85.62 314 LEU A O 1
ATOM 2567 N N . GLY A 1 315 ? 17.753 -5.429 -19.955 1.00 82.44 315 GLY A N 1
ATOM 2568 C CA . GLY A 1 315 ? 18.304 -6.463 -20.835 1.00 82.44 315 GLY A CA 1
ATOM 2569 C C . GLY A 1 315 ? 17.251 -7.434 -21.379 1.00 82.44 315 GLY A C 1
ATOM 2570 O O . GLY A 1 315 ? 17.252 -7.733 -22.571 1.00 82.44 315 GLY A O 1
ATOM 2571 N N . ASN A 1 316 ? 16.304 -7.878 -20.547 1.00 72.88 316 ASN A N 1
ATOM 2572 C CA . ASN A 1 316 ? 15.181 -8.703 -21.000 1.00 72.88 316 ASN A CA 1
ATOM 2573 C C . ASN A 1 316 ? 14.228 -7.924 -21.915 1.00 72.88 316 ASN A C 1
ATOM 2575 O O . ASN A 1 316 ? 13.767 -8.477 -22.911 1.00 72.88 316 ASN A O 1
ATOM 2579 N N . THR A 1 317 ? 13.985 -6.637 -21.645 1.00 65.31 317 THR A N 1
ATOM 2580 C CA . THR A 1 317 ? 13.230 -5.770 -22.561 1.00 65.31 317 THR A CA 1
ATOM 2581 C C . THR A 1 317 ? 13.975 -5.444 -23.854 1.00 65.31 317 THR A C 1
ATOM 2583 O O . THR A 1 317 ? 13.341 -4.982 -24.791 1.00 65.31 317 THR A O 1
ATOM 2586 N N . PHE A 1 318 ? 15.282 -5.692 -23.965 1.00 59.69 318 PHE A N 1
ATOM 2587 C CA . PHE A 1 318 ? 16.059 -5.487 -25.194 1.00 59.69 318 PHE A CA 1
ATOM 2588 C C . PHE A 1 318 ? 16.390 -6.782 -25.939 1.00 59.69 318 PHE A C 1
ATOM 2590 O O . PHE A 1 318 ? 17.073 -6.706 -26.956 1.00 59.69 318 PHE A O 1
ATOM 2597 N N . LYS A 1 319 ? 15.895 -7.954 -25.505 1.00 58.91 319 LYS A N 1
ATOM 2598 C CA . LYS A 1 319 ? 15.990 -9.159 -26.340 1.00 58.91 319 LYS A CA 1
ATOM 2599 C C . LYS A 1 319 ? 15.247 -8.897 -27.651 1.00 58.91 319 LYS A C 1
ATOM 2601 O O . LYS A 1 319 ? 14.021 -8.735 -27.664 1.00 58.91 319 LYS A O 1
ATOM 2606 N N . THR A 1 320 ? 16.018 -8.749 -28.719 1.00 51.22 320 THR A N 1
ATOM 2607 C CA . THR A 1 320 ? 15.562 -8.872 -30.094 1.00 51.22 320 THR A CA 1
ATOM 2608 C C . THR A 1 320 ? 15.511 -10.361 -30.408 1.00 51.22 320 THR A C 1
ATOM 2610 O O . THR A 1 320 ? 16.396 -11.116 -30.000 1.00 51.22 320 THR A O 1
ATOM 2613 N N . ASP A 1 321 ? 14.435 -10.796 -31.061 1.00 52.19 321 ASP A N 1
ATOM 2614 C CA . ASP A 1 321 ? 14.373 -12.118 -31.682 1.00 52.19 321 ASP A CA 1
ATOM 2615 C C . ASP A 1 321 ? 15.285 -12.084 -32.924 1.00 52.19 321 ASP A C 1
ATOM 2617 O O . ASP A 1 321 ? 14.788 -11.966 -34.043 1.00 52.19 321 ASP A O 1
ATOM 2621 N N . ASP A 1 322 ? 16.604 -12.069 -32.722 1.00 38.22 322 ASP A N 1
ATOM 2622 C CA . ASP A 1 322 ? 17.596 -12.274 -33.788 1.00 38.22 322 ASP A CA 1
ATOM 2623 C C . ASP A 1 322 ? 18.027 -13.744 -33.860 1.00 38.22 322 ASP A C 1
ATOM 2625 O O . ASP A 1 322 ? 18.382 -14.321 -32.800 1.00 38.22 322 ASP A O 1
#

Mean predicted aligned error: 11.54 Å

Secondary structure (DSSP, 8-state):
-TTTTS---HHHHHHHHHHHHTS-HHHHHHHHHSSSSEEEEEEEEEEE-SSSTTEEEEEEEEEEE-TT--TTS--------PPPP------S-HHHHHGGGGG--TTS-TTS--EEEEEEETT-SS--EEEEE-SSEEEEEEESSTTS----------------------S--EEESGGG-SS-EEEE-HHHHHHHHHHHHTT-S-HHHHHHHHHHHHHHHHHTSS-HHHHHHHIIIIITT--S-HHHHHHHHHHHHHHHHHHTT-HHHHHHHHHHHHHHHHHHHHHH-SS--TTSSS--HHHHHHHHHHHHHHHHHT----